Protein AF-A0A9Q0M7Y4-F1 (afdb_monomer)

Structure (mmCIF, N/CA/C/O backbone):
data_AF-A0A9Q0M7Y4-F1
#
_entry.id   AF-A0A9Q0M7Y4-F1
#
loop_
_atom_site.group_PDB
_atom_site.id
_atom_site.type_symbol
_atom_site.label_atom_id
_atom_site.label_alt_id
_atom_site.label_comp_id
_atom_site.label_asym_id
_atom_site.label_entity_id
_atom_site.label_seq_id
_atom_site.pdbx_PDB_ins_code
_atom_site.Cartn_x
_atom_site.Cartn_y
_atom_site.Cartn_z
_atom_site.occupancy
_atom_site.B_iso_or_equiv
_atom_site.auth_seq_id
_atom_site.auth_comp_id
_atom_site.auth_asym_id
_atom_site.auth_atom_id
_atom_site.pdbx_PDB_model_num
ATOM 1 N N . MET A 1 1 ? -18.224 12.510 1.577 1.00 49.06 1 MET A N 1
ATOM 2 C CA . MET A 1 1 ? -18.578 12.734 0.160 1.00 49.06 1 MET A CA 1
ATOM 3 C C . MET A 1 1 ? -17.494 12.054 -0.661 1.00 49.06 1 MET A C 1
ATOM 5 O O . MET A 1 1 ? -16.345 12.440 -0.522 1.00 49.06 1 MET A O 1
ATOM 9 N N . ILE A 1 2 ? -17.820 10.974 -1.370 1.00 53.84 2 ILE A N 1
ATOM 10 C CA . ILE A 1 2 ? -16.842 10.179 -2.135 1.00 53.84 2 ILE A CA 1
ATOM 11 C C . ILE A 1 2 ? -16.850 10.709 -3.582 1.00 53.84 2 ILE A C 1
ATOM 13 O O . ILE A 1 2 ? -17.948 10.990 -4.079 1.00 53.84 2 ILE A O 1
ATOM 17 N N . PRO A 1 3 ? -15.688 10.914 -4.234 1.00 64.50 3 PRO A N 1
ATOM 18 C CA . PRO A 1 3 ? -15.637 11.474 -5.583 1.00 64.50 3 PRO A CA 1
ATOM 19 C C . PRO A 1 3 ? -16.414 10.600 -6.577 1.00 64.50 3 PRO A C 1
ATOM 21 O O . PRO A 1 3 ? -16.294 9.380 -6.573 1.00 64.50 3 PRO A O 1
ATOM 24 N N . GLN A 1 4 ? -17.229 11.234 -7.425 1.00 71.25 4 GLN A N 1
ATOM 25 C CA . GLN A 1 4 ? -17.997 10.564 -8.489 1.00 71.25 4 GLN A CA 1
ATOM 26 C C . GLN A 1 4 ? -17.286 10.612 -9.847 1.00 71.25 4 GLN A C 1
ATOM 28 O O . GLN A 1 4 ? -17.669 9.914 -10.789 1.00 71.25 4 GLN A O 1
ATOM 33 N N . ALA A 1 5 ? -16.259 11.452 -9.960 1.00 74.12 5 ALA A N 1
ATOM 34 C CA . ALA A 1 5 ? -15.429 11.579 -11.139 1.00 74.12 5 ALA A CA 1
ATOM 35 C C . ALA A 1 5 ? -14.056 12.151 -10.771 1.00 74.12 5 ALA A C 1
ATOM 37 O O . ALA A 1 5 ? -13.923 12.847 -9.762 1.00 74.12 5 ALA A O 1
ATOM 38 N N . VAL A 1 6 ? -13.056 11.862 -11.599 1.00 76.25 6 VAL A N 1
ATOM 39 C CA . VAL A 1 6 ? -11.671 12.324 -11.441 1.00 76.25 6 VAL A CA 1
ATOM 40 C C . VAL A 1 6 ? -11.205 12.942 -12.750 1.00 76.25 6 VAL A C 1
ATOM 42 O O . VAL A 1 6 ? -11.579 12.490 -13.829 1.00 76.25 6 VAL A O 1
ATOM 45 N N . SER A 1 7 ? -10.381 13.980 -12.660 1.00 78.94 7 SER A N 1
ATOM 46 C CA . SER A 1 7 ? -9.699 14.566 -13.807 1.00 78.94 7 SER A CA 1
ATOM 47 C C . SER A 1 7 ? -8.245 14.826 -13.450 1.00 78.94 7 SER A C 1
ATOM 49 O O . SER A 1 7 ? -7.956 15.351 -12.378 1.00 78.94 7 SER A O 1
ATOM 51 N N . LEU A 1 8 ? -7.337 14.500 -14.367 1.00 72.25 8 LEU A N 1
ATOM 52 C CA . LEU A 1 8 ? -5.909 14.773 -14.220 1.00 72.25 8 LEU A CA 1
ATOM 53 C C . LEU A 1 8 ? -5.529 15.975 -15.078 1.00 72.25 8 LEU A C 1
ATOM 55 O O . LEU A 1 8 ? -5.800 15.996 -16.276 1.00 72.25 8 LEU A O 1
ATOM 59 N N . GLN A 1 9 ? -4.898 16.974 -14.477 1.00 74.50 9 GLN A N 1
ATOM 60 C CA . GLN A 1 9 ? -4.337 18.110 -15.198 1.00 74.50 9 GLN A CA 1
ATOM 61 C C . GLN A 1 9 ? -2.839 18.171 -14.934 1.00 74.50 9 GLN A C 1
ATOM 63 O O . GLN A 1 9 ? -2.393 17.943 -13.813 1.00 74.50 9 GLN A O 1
ATOM 68 N N . SER A 1 10 ? -2.069 18.479 -15.973 1.00 69.88 10 SER A N 1
ATOM 69 C CA . SER A 1 10 ? -0.628 18.682 -15.875 1.00 69.88 10 SER A CA 1
ATOM 70 C C . SER A 1 10 ? -0.299 20.079 -16.377 1.00 69.88 10 SER A C 1
ATOM 72 O O . SER A 1 10 ? -0.746 20.482 -17.451 1.00 69.88 10 SER A O 1
ATOM 74 N N . THR A 1 11 ? 0.443 20.827 -15.570 1.00 71.94 11 THR A N 1
ATOM 75 C CA . THR A 1 11 ? 0.931 22.169 -15.883 1.00 71.94 11 THR A CA 1
ATOM 76 C C . THR A 1 11 ? 2.205 22.428 -15.090 1.00 71.94 11 THR A C 1
ATOM 78 O O . THR A 1 11 ? 2.393 21.875 -14.007 1.00 71.94 11 THR A O 1
ATOM 81 N N . ASN A 1 12 ? 3.065 23.292 -15.624 1.00 72.81 12 ASN A N 1
ATOM 82 C CA . ASN A 1 12 ? 4.261 23.765 -14.928 1.00 72.81 12 ASN A CA 1
ATOM 83 C C . ASN A 1 12 ? 3.940 24.891 -13.925 1.00 72.81 12 ASN A C 1
ATOM 85 O O . ASN A 1 12 ? 4.775 25.224 -13.091 1.00 72.81 12 ASN A O 1
ATOM 89 N N . ASP A 1 13 ? 2.739 25.472 -14.008 1.00 77.81 13 ASP A N 1
ATOM 90 C CA . ASP A 1 13 ? 2.232 26.522 -13.122 1.00 77.81 13 ASP A CA 1
ATOM 91 C C . ASP A 1 13 ? 0.780 26.214 -12.739 1.00 77.81 13 ASP A C 1
ATOM 93 O O . ASP A 1 13 ? -0.105 26.172 -13.600 1.00 77.81 13 ASP A O 1
ATOM 97 N N . CYS A 1 14 ? 0.529 26.011 -11.443 1.00 79.38 14 CYS A N 1
ATOM 98 C CA . CYS A 1 14 ? -0.796 25.691 -10.912 1.00 79.38 14 CYS A CA 1
ATOM 99 C C . CYS A 1 14 ? -1.849 26.771 -11.211 1.00 79.38 14 CYS A C 1
ATOM 101 O O . CYS A 1 14 ? -3.032 26.449 -11.260 1.00 79.38 14 CYS A O 1
ATOM 103 N N . ASN A 1 15 ? -1.451 28.024 -11.462 1.00 83.44 15 ASN A N 1
ATOM 104 C CA . ASN A 1 15 ? -2.382 29.094 -11.847 1.00 83.44 15 ASN A CA 1
ATOM 105 C C . ASN A 1 15 ? -2.937 28.922 -13.270 1.00 83.44 15 ASN A C 1
ATOM 107 O O . ASN A 1 15 ? -3.911 29.572 -13.638 1.00 83.44 15 ASN A O 1
ATOM 111 N N . GLN A 1 16 ? -2.323 28.052 -14.074 1.00 81.38 16 GLN A N 1
ATOM 112 C CA . GLN A 1 16 ? -2.752 27.734 -15.437 1.00 81.38 16 GLN A CA 1
ATOM 113 C C . GLN A 1 16 ? -3.644 26.485 -15.495 1.00 81.38 16 GLN A C 1
ATOM 115 O O . GLN A 1 16 ? -4.022 26.047 -16.584 1.00 81.38 16 GLN A O 1
ATOM 120 N N . LEU A 1 17 ? -3.977 25.892 -14.340 1.00 81.38 17 LEU A N 1
ATOM 121 C CA . LEU A 1 17 ? -4.971 24.827 -14.270 1.00 81.38 17 LEU A CA 1
ATOM 122 C C . LEU A 1 17 ? -6.318 25.360 -14.765 1.00 81.38 17 LEU A C 1
ATOM 124 O O . LEU A 1 17 ? -6.781 26.420 -14.347 1.00 81.38 17 LEU A O 1
ATOM 128 N N . LYS A 1 18 ? -6.964 24.616 -15.662 1.00 79.25 18 LYS A N 1
ATOM 129 C CA . LYS A 1 18 ? -8.290 24.976 -16.162 1.00 79.25 18 LYS A CA 1
ATOM 130 C C . LYS A 1 18 ? -9.317 24.705 -15.070 1.00 79.25 18 LYS A C 1
ATOM 132 O O . LYS A 1 18 ? -9.366 23.594 -14.544 1.00 79.25 18 LYS A O 1
ATOM 137 N N . GLU A 1 19 ? -10.181 25.678 -14.787 1.00 78.75 19 GLU A N 1
ATOM 138 C CA . GLU A 1 19 ? -11.343 25.461 -13.910 1.00 78.75 19 GLU A CA 1
ATOM 139 C C . GLU A 1 19 ? -12.285 24.399 -14.494 1.00 78.75 19 GLU A C 1
ATOM 141 O O . GLU A 1 19 ? -12.750 23.510 -13.784 1.00 78.75 19 GLU A O 1
ATOM 146 N N . ASN A 1 20 ? -12.505 24.444 -15.812 1.00 80.75 20 ASN A N 1
ATOM 147 C CA . ASN A 1 20 ? -13.323 23.470 -16.525 1.00 80.75 20 ASN A CA 1
ATOM 148 C C . ASN A 1 20 ? -12.449 22.403 -17.187 1.00 80.75 20 ASN A C 1
ATOM 150 O O . ASN A 1 20 ? -11.810 22.632 -18.219 1.00 80.75 20 ASN A O 1
ATOM 154 N N . VAL A 1 21 ? -12.453 21.219 -16.583 1.00 80.50 21 VAL A N 1
ATOM 155 C CA . VAL A 1 21 ? -11.758 20.029 -17.074 1.00 80.50 21 VAL A CA 1
ATOM 156 C C . VAL A 1 21 ? -12.549 19.316 -18.166 1.00 80.50 21 VAL A C 1
ATOM 158 O O . VAL A 1 21 ? -13.753 19.108 -18.048 1.00 80.50 21 VAL A O 1
ATOM 161 N N . THR A 1 22 ? -11.863 18.900 -19.230 1.00 75.94 22 THR A N 1
ATOM 162 C CA . THR A 1 22 ? -12.477 18.185 -20.365 1.00 75.94 22 THR A CA 1
ATOM 163 C C . THR A 1 22 ? -12.273 16.672 -20.303 1.00 75.94 22 THR A C 1
ATOM 165 O O . THR A 1 22 ? -12.934 15.934 -21.024 1.00 75.94 22 THR A O 1
ATOM 168 N N . ASN A 1 23 ? -11.362 16.193 -19.457 1.00 72.88 23 ASN A N 1
ATOM 169 C CA . ASN A 1 23 ? -10.963 14.790 -19.333 1.00 72.88 23 ASN A CA 1
ATOM 170 C C . ASN A 1 23 ? -11.511 14.150 -18.051 1.00 72.88 23 ASN A C 1
ATOM 172 O O . ASN A 1 23 ? -10.785 13.523 -17.281 1.00 72.88 23 ASN A O 1
ATOM 176 N N . VAL A 1 24 ? -12.809 14.334 -17.820 1.00 79.81 24 VAL A N 1
ATOM 177 C CA . VAL A 1 24 ? -13.494 13.812 -16.639 1.00 79.81 24 VAL A CA 1
ATOM 178 C C . VAL A 1 24 ? -13.745 12.314 -16.808 1.00 79.81 24 VAL A C 1
ATOM 180 O O . VAL A 1 24 ? -14.561 11.893 -17.627 1.00 79.81 24 VAL A O 1
ATOM 183 N N . LEU A 1 25 ? -13.061 11.502 -16.006 1.00 71.38 25 LEU A N 1
ATOM 184 C CA . LEU A 1 25 ? -13.304 10.070 -15.884 1.00 71.38 25 LEU A CA 1
ATOM 185 C C . LEU A 1 25 ? -14.366 9.839 -14.814 1.00 71.38 25 LEU A C 1
ATOM 187 O O . LEU A 1 25 ? -14.150 10.119 -13.635 1.00 71.38 25 LEU A O 1
ATOM 191 N N . ARG A 1 26 ? -15.527 9.325 -15.225 1.00 71.62 26 ARG A N 1
ATOM 192 C CA . ARG A 1 26 ? -16.588 8.934 -14.294 1.00 71.62 26 ARG A CA 1
ATOM 193 C C . ARG A 1 26 ? -16.142 7.711 -13.498 1.00 71.62 26 ARG A C 1
ATOM 195 O O . ARG A 1 26 ? -15.728 6.714 -14.085 1.00 71.62 26 ARG A O 1
ATOM 202 N N . ILE A 1 27 ? -16.289 7.766 -12.179 1.00 66.56 27 ILE A N 1
ATOM 203 C CA . ILE A 1 27 ? -16.097 6.593 -11.328 1.00 66.56 27 ILE A CA 1
ATOM 204 C C . ILE A 1 27 ? -17.342 5.714 -11.490 1.00 66.56 27 ILE A C 1
ATOM 206 O O . ILE A 1 27 ? -18.452 6.106 -11.124 1.00 66.56 27 ILE A O 1
ATOM 210 N N . ILE A 1 28 ? -17.167 4.550 -12.120 1.00 64.88 28 ILE A N 1
ATOM 211 C CA . ILE A 1 28 ? -18.230 3.558 -12.308 1.00 64.88 28 ILE A CA 1
ATOM 212 C C . ILE A 1 28 ? -18.252 2.659 -11.075 1.00 64.88 28 ILE A C 1
ATOM 214 O O . ILE A 1 28 ? -17.244 2.054 -10.721 1.00 64.88 28 ILE A O 1
ATOM 218 N N . TYR A 1 2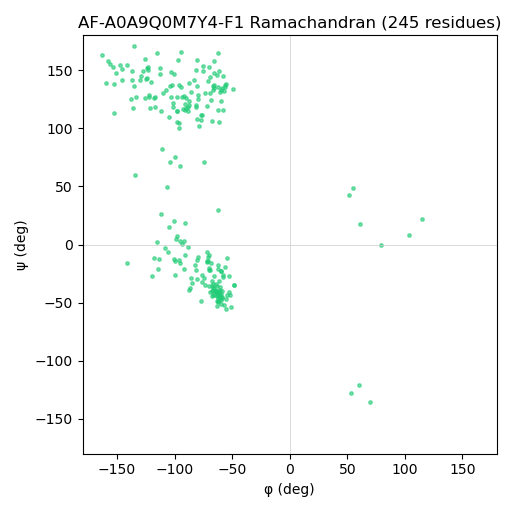9 ? -19.411 2.592 -10.426 1.00 63.59 29 TYR A N 1
ATOM 219 C CA . TYR A 1 29 ? -19.652 1.711 -9.294 1.00 63.59 29 TYR A CA 1
ATOM 220 C C . TYR A 1 29 ? -20.355 0.442 -9.766 1.00 63.59 29 TYR A C 1
ATOM 222 O O . TYR A 1 29 ? -21.510 0.494 -10.187 1.00 63.59 29 TYR A O 1
ATOM 230 N N . GLU A 1 30 ? -19.669 -0.690 -9.645 1.00 60.47 30 GLU A N 1
ATOM 231 C CA . GLU A 1 30 ? -20.299 -2.004 -9.686 1.00 60.47 30 GLU A CA 1
ATOM 232 C C . GLU A 1 30 ? -20.343 -2.552 -8.253 1.00 60.47 30 GLU A C 1
ATOM 234 O O . GLU A 1 30 ? -19.287 -2.839 -7.681 1.00 60.47 30 GLU A O 1
ATOM 239 N N . PRO A 1 31 ? -21.528 -2.652 -7.623 1.00 56.91 31 PRO A N 1
ATOM 240 C CA . PRO A 1 31 ? -21.642 -3.292 -6.321 1.00 56.91 31 PRO A CA 1
ATOM 241 C C . PRO A 1 31 ? -21.178 -4.744 -6.439 1.00 56.91 31 PRO A C 1
ATOM 243 O O . PRO A 1 31 ? -21.716 -5.507 -7.244 1.00 56.91 31 PRO A O 1
ATOM 246 N N . SER A 1 32 ? -20.192 -5.140 -5.633 1.00 55.81 32 SER A N 1
ATOM 247 C CA . SER A 1 32 ? -19.834 -6.549 -5.522 1.00 55.81 32 SER A CA 1
ATOM 248 C C . SER A 1 32 ? -21.020 -7.336 -4.963 1.00 55.81 32 SER A C 1
ATOM 250 O O . SER A 1 32 ? -21.689 -6.910 -4.017 1.00 55.81 32 SER A O 1
ATOM 252 N N . LEU A 1 33 ? -21.294 -8.496 -5.568 1.00 54.34 33 LEU A N 1
ATOM 253 C CA . LEU A 1 33 ? -22.222 -9.474 -5.006 1.00 54.34 33 LEU A CA 1
ATOM 254 C C . LEU A 1 33 ? -21.749 -9.828 -3.588 1.00 54.34 33 LEU A C 1
ATOM 256 O O . LEU A 1 33 ? -20.544 -10.008 -3.394 1.00 54.34 33 LEU A O 1
ATOM 260 N N . PRO A 1 34 ? -22.653 -9.938 -2.601 1.00 50.56 34 PRO A N 1
ATOM 261 C CA . PRO A 1 34 ? -22.267 -10.285 -1.244 1.00 50.56 34 PRO A CA 1
ATOM 262 C C . PRO A 1 34 ? -21.616 -11.670 -1.245 1.00 50.56 34 PRO A C 1
ATOM 264 O O . PRO A 1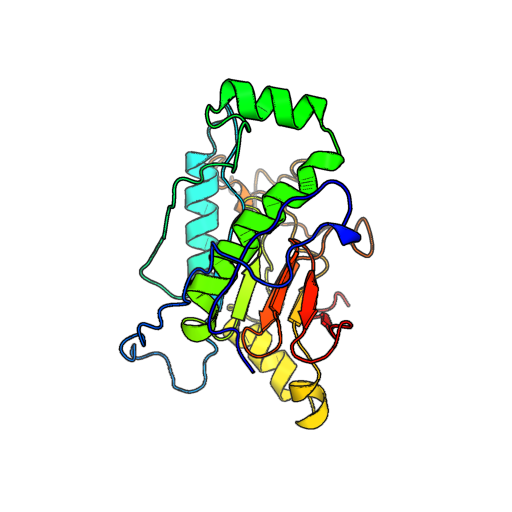 34 ? -22.276 -12.698 -1.386 1.00 50.56 34 PRO A O 1
ATOM 267 N N . THR A 1 35 ? -20.295 -11.703 -1.103 1.00 53.78 35 THR A N 1
ATOM 268 C CA . THR A 1 35 ? -19.575 -12.907 -0.697 1.00 53.78 35 THR A CA 1
ATOM 269 C C . THR A 1 35 ? -19.980 -13.245 0.736 1.00 53.78 35 THR A C 1
ATOM 271 O O . THR A 1 35 ? -20.207 -12.331 1.525 1.00 53.78 35 THR A O 1
ATOM 274 N N . ASN A 1 36 ? -20.013 -14.532 1.101 1.00 51.94 36 ASN A N 1
ATOM 275 C CA . ASN A 1 36 ? -20.253 -15.045 2.465 1.00 51.94 36 ASN A CA 1
ATOM 276 C C . ASN A 1 36 ? -19.175 -14.620 3.502 1.00 51.94 36 ASN A C 1
ATOM 278 O O . ASN A 1 36 ? -18.872 -15.369 4.429 1.00 51.94 36 ASN A O 1
ATOM 282 N N . LEU A 1 37 ? -18.543 -13.455 3.338 1.00 55.72 37 LEU A N 1
ATOM 283 C CA . LEU A 1 37 ? -17.750 -12.809 4.375 1.00 55.72 37 LEU A CA 1
ATOM 284 C C . LEU A 1 37 ? -18.701 -12.396 5.498 1.00 55.72 37 LEU A C 1
ATOM 286 O O . LEU A 1 37 ? -19.808 -11.913 5.247 1.00 55.72 37 LEU A O 1
ATOM 290 N N . SER A 1 38 ? -18.288 -12.627 6.745 1.00 55.34 38 SER A N 1
ATOM 291 C CA . SER A 1 38 ? -19.087 -12.193 7.885 1.00 55.34 38 SER A CA 1
ATOM 292 C C . SER A 1 38 ? -19.327 -10.685 7.766 1.00 55.34 38 SER A C 1
ATOM 294 O O . SER A 1 38 ? -18.405 -9.932 7.464 1.00 55.34 38 SER A O 1
ATOM 296 N N . ILE A 1 39 ? -20.562 -10.242 8.009 1.00 57.69 39 ILE A N 1
ATOM 297 C CA . ILE A 1 39 ? -21.014 -8.842 7.858 1.00 57.69 39 ILE A CA 1
ATOM 298 C C . ILE A 1 39 ? -20.144 -7.838 8.660 1.00 57.69 39 ILE A C 1
ATOM 300 O O . ILE A 1 39 ? -20.225 -6.634 8.440 1.00 57.69 39 ILE A O 1
ATOM 304 N N . ASN A 1 40 ? -19.279 -8.325 9.557 1.00 67.50 40 ASN A N 1
ATOM 305 C CA . ASN A 1 40 ? -18.451 -7.532 10.463 1.00 67.50 40 ASN A CA 1
ATOM 306 C C . ASN A 1 40 ? -16.947 -7.520 10.126 1.00 67.50 40 ASN A C 1
ATOM 308 O O . ASN A 1 40 ? -16.183 -6.868 10.842 1.00 67.50 40 ASN A O 1
ATOM 312 N N . GLU A 1 41 ? -16.485 -8.248 9.106 1.00 85.06 41 GLU A N 1
ATOM 313 C CA . GLU A 1 41 ? -15.068 -8.240 8.720 1.00 85.06 41 GLU A CA 1
ATOM 314 C C . GLU A 1 41 ? -14.784 -7.173 7.656 1.00 85.06 41 GLU A C 1
ATOM 316 O O . GLU A 1 41 ? -15.458 -7.153 6.625 1.00 85.06 41 GLU A O 1
ATOM 321 N N . PRO A 1 42 ? -13.788 -6.289 7.872 1.00 89.94 42 PRO A N 1
ATOM 322 C CA . PRO A 1 42 ? -13.460 -5.269 6.889 1.00 89.94 42 PRO A CA 1
ATOM 323 C C . PRO A 1 42 ? -12.909 -5.911 5.614 1.00 89.94 42 PRO A C 1
ATOM 325 O O . PRO A 1 42 ? -12.033 -6.781 5.661 1.00 89.94 42 PRO A O 1
ATOM 328 N N . ARG A 1 43 ? -13.393 -5.443 4.464 1.00 91.69 43 ARG A N 1
ATOM 329 C CA . ARG A 1 43 ? -12.876 -5.821 3.148 1.00 91.69 43 ARG A CA 1
ATOM 330 C C . ARG A 1 43 ? -11.607 -5.037 2.860 1.00 91.69 43 ARG A C 1
ATOM 332 O O . ARG A 1 43 ? -11.610 -3.804 2.922 1.00 91.69 43 ARG A O 1
ATOM 339 N N . ILE A 1 44 ? -10.527 -5.747 2.553 1.00 94.38 44 ILE A N 1
ATOM 340 C CA . ILE A 1 44 ? -9.199 -5.161 2.368 1.00 94.38 44 ILE A CA 1
ATOM 341 C C . ILE A 1 44 ? -8.714 -5.483 0.957 1.00 94.38 44 ILE A C 1
ATOM 343 O O . ILE A 1 44 ? -8.520 -6.650 0.614 1.00 94.38 44 ILE A O 1
ATOM 347 N N . GLY A 1 45 ? -8.508 -4.440 0.158 1.00 94.31 45 GLY A N 1
ATOM 348 C CA . GLY A 1 45 ? -7.803 -4.514 -1.118 1.00 94.31 45 GLY A CA 1
ATOM 349 C C . GLY A 1 45 ? -6.342 -4.111 -0.956 1.00 94.31 45 GLY A C 1
ATOM 350 O O . GLY A 1 45 ? -5.994 -3.401 -0.011 1.00 94.31 45 GLY A O 1
ATOM 351 N N . VAL A 1 46 ? -5.490 -4.535 -1.887 1.00 94.38 46 VAL A N 1
ATOM 352 C CA . VAL A 1 46 ? -4.081 -4.128 -1.940 1.00 94.38 46 VAL A CA 1
ATOM 353 C C . VAL A 1 46 ? -3.801 -3.487 -3.291 1.00 94.38 46 VAL A C 1
ATOM 355 O O . VAL A 1 46 ? -4.095 -4.078 -4.328 1.00 94.38 46 VAL A O 1
ATOM 358 N N . CYS A 1 47 ? -3.248 -2.280 -3.264 1.00 92.88 47 CYS A N 1
ATOM 359 C CA . CYS A 1 47 ? -2.689 -1.604 -4.424 1.00 92.88 47 CYS A CA 1
ATOM 360 C C . CYS A 1 47 ? -1.164 -1.716 -4.372 1.00 92.88 47 CYS A C 1
ATOM 362 O O . CYS A 1 47 ? -0.560 -1.537 -3.314 1.00 92.88 47 CYS A O 1
ATOM 364 N N . VAL A 1 48 ? -0.565 -1.992 -5.526 1.00 89.69 48 VAL A N 1
ATOM 365 C CA . VAL A 1 48 ? 0.885 -2.098 -5.718 1.00 89.69 48 VAL A CA 1
ATOM 366 C C . VAL A 1 48 ? 1.267 -1.120 -6.815 1.00 89.69 48 VAL A C 1
ATOM 368 O O . VAL A 1 48 ? 0.499 -0.929 -7.763 1.00 89.69 48 VAL A O 1
ATOM 371 N N . GLN A 1 49 ? 2.431 -0.496 -6.682 1.00 84.56 49 GLN A N 1
ATOM 372 C CA . GLN A 1 49 ? 3.017 0.305 -7.753 1.00 84.56 49 GLN A CA 1
ATOM 373 C C . GLN A 1 49 ? 3.327 -0.562 -8.986 1.00 84.56 49 GLN A C 1
ATOM 375 O O . GLN A 1 49 ? 3.344 -1.797 -8.919 1.00 84.56 49 GLN A O 1
ATOM 380 N N . ALA A 1 50 ? 3.566 0.066 -10.138 1.00 78.38 50 ALA A N 1
ATOM 381 C CA . ALA A 1 50 ? 3.917 -0.667 -11.345 1.00 78.38 50 ALA A CA 1
ATOM 382 C C . ALA A 1 50 ? 5.167 -1.538 -11.136 1.00 78.38 50 ALA A C 1
ATOM 384 O O . ALA A 1 50 ? 6.204 -1.084 -10.653 1.00 78.38 50 ALA A O 1
ATOM 385 N N . LEU A 1 51 ? 5.075 -2.800 -11.566 1.00 77.88 51 LEU A N 1
ATOM 386 C CA . LEU A 1 51 ? 6.136 -3.802 -11.441 1.00 77.88 51 LEU A CA 1
ATOM 387 C C . LEU A 1 51 ? 7.265 -3.549 -12.454 1.00 77.88 51 LEU A C 1
ATOM 389 O O . LEU A 1 51 ? 7.425 -4.280 -13.431 1.00 77.88 51 LEU A O 1
ATOM 393 N N . ARG A 1 52 ? 8.046 -2.490 -12.243 1.00 78.38 52 ARG A N 1
ATOM 394 C CA . ARG A 1 52 ? 9.108 -2.051 -13.158 1.00 78.38 52 ARG A CA 1
ATOM 395 C C . ARG A 1 52 ? 10.478 -2.522 -12.665 1.00 78.38 52 ARG A C 1
ATOM 397 O O . ARG A 1 52 ? 11.276 -1.740 -12.166 1.00 78.38 52 ARG A O 1
ATOM 404 N N . PHE A 1 53 ? 10.759 -3.815 -12.834 1.00 76.50 53 PHE A N 1
ATOM 405 C CA . PHE A 1 53 ? 12.008 -4.453 -12.373 1.00 76.50 53 PHE A CA 1
ATOM 406 C C . PHE A 1 53 ? 13.085 -4.600 -13.463 1.00 76.50 53 PHE A C 1
ATOM 408 O O . PHE A 1 53 ? 14.127 -5.218 -13.246 1.00 76.50 53 PHE A O 1
ATOM 415 N N . GLY A 1 54 ? 12.867 -4.023 -14.649 1.00 75.75 54 GLY A N 1
ATOM 416 C CA . GLY A 1 54 ? 13.809 -4.111 -15.766 1.00 75.75 54 GLY A CA 1
ATOM 417 C C . GLY A 1 54 ? 14.048 -5.563 -16.187 1.00 75.75 54 GLY A C 1
ATOM 418 O O . GLY A 1 54 ? 13.114 -6.260 -16.565 1.00 75.75 54 GLY A O 1
ATOM 419 N N . THR A 1 55 ? 15.301 -6.023 -16.126 1.00 77.50 55 THR A N 1
ATOM 420 C CA . THR A 1 55 ? 15.683 -7.413 -16.445 1.00 77.50 55 THR A CA 1
ATOM 421 C C . THR A 1 55 ? 15.696 -8.338 -15.227 1.00 77.50 55 THR A C 1
ATOM 423 O O . THR A 1 55 ? 16.125 -9.485 -15.340 1.00 77.50 55 THR A O 1
ATOM 426 N N . TYR A 1 56 ? 15.308 -7.845 -14.050 1.00 82.19 56 TYR A N 1
ATOM 427 C CA . TYR A 1 56 ? 15.310 -8.630 -12.825 1.00 82.19 56 TYR A CA 1
ATOM 428 C C . TYR A 1 56 ? 14.051 -9.501 -12.741 1.00 82.19 56 TYR A C 1
ATOM 430 O O . TYR A 1 56 ? 12.930 -8.992 -12.737 1.00 82.19 56 TYR A O 1
ATOM 438 N N . ASP A 1 57 ? 14.235 -10.822 -12.673 1.00 85.81 57 ASP A N 1
ATOM 439 C CA . ASP A 1 57 ? 13.128 -11.766 -12.529 1.00 85.81 57 ASP A CA 1
ATOM 440 C C . ASP A 1 57 ? 12.616 -11.785 -11.082 1.00 85.81 57 ASP A C 1
ATOM 442 O O . ASP A 1 57 ? 13.254 -12.320 -10.172 1.00 85.81 57 ASP A O 1
ATOM 446 N N . VAL A 1 58 ? 11.434 -11.201 -10.884 1.00 88.12 58 VAL A N 1
ATOM 447 C CA . VAL A 1 58 ? 10.725 -11.176 -9.600 1.00 88.12 58 VAL A CA 1
ATOM 448 C C . VAL A 1 58 ? 9.640 -12.241 -9.493 1.00 88.12 58 VAL A C 1
ATOM 450 O O . VAL A 1 58 ? 8.926 -12.253 -8.498 1.00 88.12 58 VAL A O 1
ATOM 453 N N . SER A 1 59 ? 9.486 -13.139 -10.470 1.00 89.38 59 SER A N 1
ATOM 454 C CA . SER A 1 59 ? 8.313 -14.023 -10.577 1.00 89.38 59 SER A CA 1
ATOM 455 C C . SER A 1 59 ? 8.078 -14.846 -9.311 1.00 89.38 59 SER A C 1
ATOM 457 O O . SER A 1 59 ? 6.971 -14.889 -8.782 1.00 89.38 59 SER A O 1
ATOM 459 N N . VAL A 1 60 ? 9.138 -15.453 -8.776 1.00 89.00 60 VAL A N 1
ATOM 460 C CA . VAL A 1 60 ? 9.069 -16.270 -7.557 1.00 89.00 60 VAL A CA 1
ATOM 461 C C . VAL A 1 60 ? 8.746 -15.414 -6.327 1.00 89.00 60 VAL A C 1
ATOM 463 O O . VAL A 1 60 ? 7.864 -15.775 -5.548 1.00 89.00 60 VAL A O 1
ATOM 466 N N . ARG A 1 61 ? 9.405 -14.253 -6.188 1.00 88.19 61 ARG A N 1
ATOM 467 C CA . ARG A 1 61 ? 9.153 -13.303 -5.089 1.00 88.19 61 ARG A CA 1
ATOM 468 C C . ARG A 1 61 ? 7.717 -12.779 -5.130 1.00 88.19 61 ARG A C 1
ATOM 470 O O . ARG A 1 61 ? 7.067 -12.675 -4.098 1.00 88.19 61 ARG A O 1
ATOM 477 N N . LEU A 1 62 ? 7.209 -12.498 -6.328 1.00 89.81 62 LEU A N 1
ATOM 478 C CA . LEU A 1 62 ? 5.850 -12.027 -6.556 1.00 89.81 62 LEU A CA 1
ATOM 479 C C . LEU A 1 62 ? 4.821 -13.090 -6.160 1.00 89.81 62 LEU A C 1
ATOM 481 O O . LEU A 1 62 ? 3.844 -12.756 -5.500 1.00 89.81 62 LEU A O 1
ATOM 485 N N . ILE A 1 63 ? 5.039 -14.359 -6.522 1.00 91.38 63 ILE A N 1
ATOM 486 C CA . ILE A 1 63 ? 4.148 -15.461 -6.125 1.00 91.38 63 ILE A CA 1
ATOM 487 C C . ILE A 1 63 ? 4.108 -15.595 -4.601 1.00 91.38 63 ILE A C 1
ATOM 489 O O . ILE A 1 63 ? 3.025 -15.672 -4.025 1.00 91.38 63 ILE A O 1
ATOM 493 N N . GLU A 1 64 ? 5.268 -15.590 -3.943 1.00 91.12 64 GLU A N 1
ATOM 494 C CA . GLU A 1 64 ? 5.334 -15.657 -2.482 1.00 91.12 64 GLU A CA 1
ATOM 495 C C . GLU A 1 64 ? 4.607 -14.471 -1.833 1.00 91.12 64 GLU A C 1
ATOM 497 O O . GLU A 1 64 ? 3.770 -14.667 -0.952 1.00 91.12 64 GLU A O 1
ATOM 502 N N . TRP A 1 65 ? 4.866 -13.250 -2.307 1.00 90.69 65 TRP A N 1
ATOM 503 C CA . TRP A 1 65 ? 4.208 -12.044 -1.812 1.00 90.69 65 TRP A CA 1
ATOM 504 C C . TRP A 1 65 ? 2.685 -12.104 -2.007 1.00 90.69 65 TRP A C 1
ATOM 506 O O . TRP A 1 65 ? 1.941 -11.831 -1.066 1.00 90.69 65 TRP A O 1
ATOM 516 N N . LEU A 1 66 ? 2.198 -12.541 -3.174 1.00 91.88 66 LEU A N 1
ATOM 517 C CA . LEU A 1 66 ? 0.765 -12.709 -3.445 1.00 91.88 66 LEU A CA 1
ATOM 518 C C . LEU A 1 66 ? 0.108 -13.713 -2.487 1.00 91.88 66 LEU A C 1
ATOM 520 O O . LEU A 1 66 ? -0.985 -13.456 -1.973 1.00 91.88 66 LEU A O 1
ATOM 524 N N . GLU A 1 67 ? 0.769 -14.839 -2.207 1.00 91.69 67 GLU A N 1
ATOM 525 C CA . GLU A 1 67 ? 0.272 -15.815 -1.234 1.00 91.69 67 GLU A CA 1
ATOM 526 C C . GLU A 1 67 ? 0.279 -15.246 0.191 1.00 91.69 67 GLU A C 1
ATOM 528 O O . GLU A 1 67 ? -0.679 -15.453 0.939 1.00 91.69 67 GLU A O 1
ATOM 533 N N . MET A 1 68 ? 1.284 -14.451 0.565 1.00 91.00 68 MET A N 1
ATOM 534 C CA . MET A 1 68 ? 1.296 -13.758 1.856 1.00 91.00 68 MET A CA 1
ATOM 535 C C . MET A 1 68 ? 0.148 -12.757 1.986 1.00 91.00 68 MET A C 1
ATOM 537 O O . MET A 1 68 ? -0.578 -12.796 2.980 1.00 91.00 68 MET A O 1
ATOM 541 N N . VAL A 1 69 ? -0.065 -11.905 0.981 1.00 92.69 69 VAL A N 1
ATOM 542 C CA . VAL A 1 69 ? -1.192 -10.957 0.927 1.00 92.69 69 VAL A CA 1
ATOM 543 C C . VAL A 1 69 ? -2.525 -11.691 1.104 1.00 92.69 69 VAL A C 1
ATOM 545 O O . VAL A 1 69 ? -3.390 -11.271 1.879 1.00 92.69 69 VAL A O 1
ATOM 548 N N . ARG A 1 70 ? -2.676 -12.836 0.433 1.00 91.38 70 ARG A N 1
ATOM 549 C CA . ARG A 1 70 ? -3.866 -13.687 0.522 1.00 91.38 70 ARG A CA 1
ATOM 550 C C . ARG A 1 70 ? -4.048 -14.317 1.904 1.00 91.38 70 ARG A C 1
ATOM 552 O O . ARG A 1 70 ? -5.176 -14.366 2.396 1.00 91.38 70 ARG A O 1
ATOM 559 N N . ILE A 1 71 ? -2.980 -14.828 2.518 1.00 92.19 71 ILE A N 1
ATOM 560 C CA . ILE A 1 71 ? -3.014 -15.458 3.849 1.00 92.19 71 ILE A CA 1
ATOM 561 C C . ILE A 1 71 ? -3.330 -14.422 4.931 1.00 92.19 71 ILE A C 1
ATOM 563 O O . ILE A 1 71 ? -4.119 -14.702 5.833 1.00 92.19 71 ILE A O 1
ATOM 567 N N . LEU A 1 72 ? -2.760 -13.222 4.819 1.00 92.62 72 LEU A N 1
ATOM 568 C CA . LEU A 1 72 ? -2.963 -12.129 5.770 1.00 92.62 72 LEU A CA 1
ATOM 569 C C . LEU A 1 72 ? -4.355 -11.499 5.674 1.00 92.62 72 LEU A C 1
ATOM 571 O O . LEU A 1 72 ? -4.773 -10.821 6.610 1.00 92.62 72 LEU A O 1
ATOM 575 N N . GLY A 1 73 ? -5.095 -11.763 4.597 1.00 91.12 73 GLY A N 1
ATOM 576 C CA . GLY A 1 73 ? -6.518 -11.456 4.516 1.00 91.12 73 GLY A CA 1
ATOM 577 C C . GLY A 1 73 ? -6.899 -10.407 3.481 1.00 91.12 73 GLY A C 1
ATOM 578 O O . GLY A 1 73 ? -7.973 -9.829 3.599 1.00 91.12 73 GLY A O 1
ATOM 579 N N . ALA A 1 74 ? -6.100 -10.152 2.445 1.00 91.81 74 ALA A N 1
ATOM 580 C CA . ALA A 1 74 ? -6.663 -9.468 1.281 1.00 91.81 74 ALA A CA 1
ATOM 581 C C . ALA A 1 74 ? -7.850 -10.256 0.704 1.00 91.81 74 ALA A C 1
ATOM 583 O O . ALA A 1 74 ? -7.870 -11.495 0.722 1.00 91.81 74 ALA A O 1
ATOM 584 N N . GLU A 1 75 ? -8.849 -9.537 0.196 1.00 83.50 75 GLU A N 1
ATOM 585 C CA . GLU A 1 75 ? -10.034 -10.154 -0.390 1.00 83.50 75 GLU A CA 1
ATOM 586 C C . GLU A 1 75 ? -9.651 -11.062 -1.571 1.00 83.50 75 GLU A C 1
ATOM 588 O O . GLU A 1 75 ? -8.840 -10.719 -2.432 1.00 83.50 75 GLU A O 1
ATOM 593 N N . ARG A 1 76 ? -10.215 -12.273 -1.586 1.00 69.06 76 ARG A N 1
ATOM 594 C CA . ARG A 1 76 ? -9.829 -13.328 -2.528 1.00 69.06 76 ARG A CA 1
ATOM 595 C C . ARG A 1 76 ? -10.502 -13.134 -3.888 1.00 69.06 76 ARG A C 1
ATOM 597 O O . ARG A 1 76 ? -11.652 -12.723 -3.964 1.00 69.06 76 ARG A O 1
ATOM 604 N N . GLY A 1 77 ? -9.829 -13.588 -4.947 1.00 64.25 77 GLY A N 1
ATOM 605 C CA . GLY A 1 77 ? -10.480 -13.912 -6.222 1.00 64.25 77 GLY A CA 1
ATOM 606 C C . GLY A 1 77 ? -10.310 -12.903 -7.356 1.00 64.25 77 GLY A C 1
ATOM 607 O O . GLY A 1 77 ? -10.943 -13.083 -8.392 1.00 64.25 77 GLY A O 1
ATOM 608 N N . PHE A 1 78 ? -9.465 -11.877 -7.214 1.00 68.62 78 PHE A N 1
ATOM 609 C CA . PHE A 1 78 ? -9.184 -10.966 -8.325 1.00 68.62 78 PHE A CA 1
ATOM 610 C C . PHE A 1 78 ? -7.791 -10.335 -8.217 1.00 68.62 78 PHE A C 1
ATOM 612 O O . PHE A 1 78 ? -7.545 -9.535 -7.320 1.00 68.62 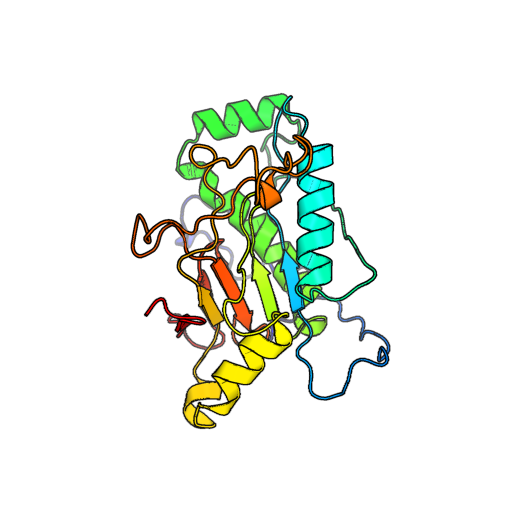78 PHE A O 1
ATOM 619 N N . ILE A 1 79 ? -6.895 -10.685 -9.143 1.00 83.69 79 ILE A N 1
ATOM 620 C CA . ILE A 1 79 ? -5.700 -9.889 -9.446 1.00 83.69 79 ILE A CA 1
ATOM 621 C C . ILE A 1 79 ? -6.063 -9.057 -10.673 1.00 83.69 79 ILE A C 1
ATOM 623 O O . ILE A 1 79 ? -6.325 -9.623 -11.734 1.00 83.69 79 ILE A O 1
ATOM 627 N N . ASP A 1 80 ? -6.114 -7.734 -10.518 1.00 83.81 80 ASP A N 1
ATOM 628 C CA . ASP A 1 80 ? -6.303 -6.817 -11.643 1.00 83.81 80 ASP A CA 1
ATOM 629 C C . ASP A 1 80 ? -4.943 -6.299 -12.101 1.00 83.81 80 ASP A C 1
ATOM 631 O O . ASP A 1 80 ? -4.336 -5.462 -11.433 1.00 83.81 80 ASP A O 1
ATOM 635 N N . TRP A 1 81 ? -4.452 -6.809 -13.226 1.00 83.94 81 TRP A N 1
ATOM 636 C CA . TRP A 1 81 ? -3.260 -6.265 -13.861 1.00 83.94 81 TRP A CA 1
ATOM 637 C C . TRP A 1 81 ? -3.670 -5.321 -14.985 1.00 83.94 81 TRP A C 1
ATOM 639 O O . TRP A 1 81 ? -4.434 -5.689 -15.883 1.00 83.94 81 TRP A O 1
ATOM 649 N N . ARG A 1 82 ? -3.142 -4.096 -14.945 1.00 80.50 82 ARG A N 1
ATOM 650 C CA . ARG A 1 82 ? -3.446 -3.058 -15.926 1.00 80.50 82 ARG A CA 1
ATOM 651 C C . ARG A 1 82 ? -2.160 -2.523 -16.541 1.00 80.50 82 ARG A C 1
ATOM 653 O O . ARG A 1 82 ? -1.293 -2.066 -15.797 1.00 80.50 82 ARG A O 1
ATOM 660 N N . PRO A 1 83 ? -2.039 -2.518 -17.878 1.00 79.44 83 PRO A N 1
ATOM 661 C CA . PRO A 1 83 ? -0.997 -1.738 -18.516 1.00 79.44 83 PRO A CA 1
ATOM 662 C C . PRO A 1 83 ? -1.294 -0.253 -18.285 1.00 79.44 83 PRO A C 1
ATOM 664 O O . PRO A 1 83 ? -2.427 0.194 -18.483 1.00 79.44 83 PRO A O 1
ATOM 667 N N . ILE A 1 84 ? -0.283 0.510 -17.876 1.00 73.69 84 ILE A N 1
ATOM 668 C CA . ILE A 1 84 ? -0.378 1.964 -17.767 1.00 73.69 84 ILE A CA 1
ATOM 669 C C . ILE A 1 84 ? 0.353 2.619 -18.933 1.00 73.69 84 ILE A C 1
ATOM 671 O O . ILE A 1 84 ? 1.467 2.229 -19.278 1.00 73.69 84 ILE A O 1
ATOM 675 N N . SER A 1 85 ? -0.276 3.638 -19.516 1.00 75.44 85 SER A N 1
ATOM 676 C CA . SER A 1 85 ? 0.390 4.573 -20.413 1.00 75.44 85 SER A CA 1
ATOM 677 C C . SER A 1 85 ? 0.511 5.939 -19.750 1.00 75.44 85 SER A C 1
ATOM 679 O O . SER A 1 85 ? -0.481 6.494 -19.273 1.00 75.44 85 SER A O 1
ATOM 681 N N . LEU A 1 86 ? 1.706 6.504 -19.763 1.00 75.50 86 LEU A N 1
ATOM 682 C CA . LEU A 1 86 ? 1.986 7.857 -19.326 1.00 75.50 86 LEU A CA 1
ATOM 683 C C . LEU A 1 86 ? 1.387 8.896 -20.281 1.00 75.50 86 LEU A C 1
ATOM 685 O O . LEU A 1 86 ? 1.386 8.682 -21.500 1.00 75.50 86 LEU A O 1
ATOM 689 N N . PRO A 1 87 ? 0.905 10.034 -19.754 1.00 73.25 87 PRO A N 1
ATOM 690 C CA . PRO A 1 87 ? 0.241 11.053 -20.553 1.00 73.25 87 PRO A CA 1
ATOM 691 C C . PRO A 1 87 ? 1.212 11.885 -21.407 1.00 73.25 87 PRO A C 1
ATOM 693 O O . PRO A 1 87 ? 2.365 12.124 -21.045 1.00 73.25 87 PRO A O 1
ATOM 696 N N . GLY A 1 88 ? 0.701 12.427 -22.515 1.00 75.81 88 GLY A N 1
ATOM 697 C CA . GLY A 1 88 ? 1.429 13.372 -23.367 1.00 75.81 88 GLY A CA 1
ATOM 698 C C . GLY A 1 88 ? 2.591 12.727 -24.125 1.00 75.81 88 GLY A C 1
ATOM 699 O O . GLY A 1 88 ? 2.446 11.647 -24.687 1.00 75.81 88 GLY A O 1
ATOM 700 N N . ASN A 1 89 ? 3.743 13.402 -24.143 1.00 75.19 89 ASN A N 1
ATOM 701 C CA . ASN A 1 89 ? 4.946 12.958 -24.865 1.00 75.19 89 ASN A CA 1
ATOM 702 C C . ASN A 1 89 ? 5.884 12.099 -23.995 1.00 75.19 89 ASN A C 1
ATOM 704 O O . ASN A 1 89 ? 7.075 11.995 -24.284 1.00 75.19 89 ASN A O 1
ATOM 708 N N . GLN A 1 90 ? 5.375 11.542 -22.896 1.00 81.81 90 GLN A N 1
ATOM 709 C CA . GLN A 1 90 ? 6.158 10.723 -21.973 1.00 81.81 90 GLN A CA 1
ATOM 710 C C . GLN A 1 90 ? 6.423 9.325 -22.565 1.00 81.81 90 GLN A C 1
ATOM 712 O O . GLN A 1 90 ? 5.606 8.813 -23.340 1.00 81.81 90 GLN A O 1
ATOM 717 N N . PRO A 1 91 ? 7.562 8.693 -22.231 1.00 83.06 91 PRO A N 1
ATOM 718 C CA . PRO A 1 91 ? 7.953 7.424 -22.831 1.00 83.06 91 PRO A CA 1
ATOM 719 C C . PRO A 1 91 ? 7.087 6.264 -22.328 1.00 83.06 91 PRO A C 1
ATOM 721 O O . PRO A 1 91 ? 7.101 5.919 -21.152 1.00 83.06 91 PRO A O 1
ATOM 724 N N . ASN A 1 92 ? 6.390 5.609 -23.256 1.00 81.31 92 ASN A N 1
ATOM 725 C CA . ASN A 1 92 ? 5.573 4.413 -23.010 1.00 81.31 92 ASN A CA 1
ATOM 726 C C . ASN A 1 92 ? 6.277 3.105 -23.415 1.00 81.31 92 ASN A C 1
ATO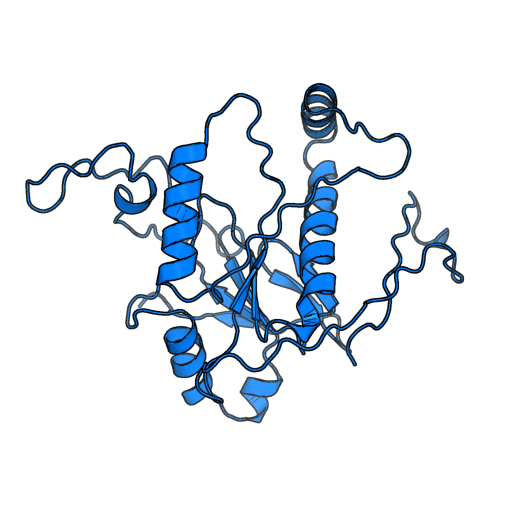M 728 O O . ASN A 1 92 ? 5.635 2.089 -23.661 1.00 81.31 92 ASN A O 1
ATOM 732 N N . VAL A 1 93 ? 7.605 3.152 -23.529 1.00 84.00 93 VAL A N 1
ATOM 733 C CA . VAL A 1 93 ? 8.469 2.008 -23.837 1.00 84.00 93 VAL A CA 1
ATOM 734 C C . VAL A 1 93 ? 9.388 1.796 -22.642 1.00 84.00 93 VAL A C 1
ATOM 736 O O . VAL A 1 93 ? 10.070 2.740 -22.245 1.00 84.00 93 VAL A O 1
ATOM 739 N N . ASP A 1 94 ? 9.439 0.579 -22.099 1.00 76.69 94 ASP A N 1
ATOM 740 C CA . ASP A 1 94 ? 10.133 0.268 -20.837 1.00 76.69 94 ASP A CA 1
ATOM 741 C C . ASP A 1 94 ? 11.587 0.761 -20.790 1.00 76.69 94 ASP A C 1
ATOM 743 O O . ASP A 1 94 ? 12.022 1.354 -19.802 1.00 76.69 94 ASP A O 1
ATOM 747 N N . SER A 1 95 ? 12.344 0.572 -21.875 1.00 76.44 95 SER A N 1
ATOM 748 C CA . SER A 1 95 ? 13.746 1.002 -21.953 1.00 76.44 95 SER A CA 1
ATOM 749 C C . SER A 1 95 ? 13.909 2.524 -21.880 1.00 76.44 95 SER A C 1
ATOM 751 O O . SER A 1 95 ? 14.814 3.011 -21.203 1.00 76.44 95 SER A O 1
ATOM 753 N N . LEU A 1 96 ? 13.022 3.280 -22.530 1.00 83.19 96 LEU A N 1
ATOM 754 C CA . LEU A 1 96 ? 13.019 4.745 -22.481 1.00 83.19 96 LEU A CA 1
ATOM 755 C C . LEU A 1 96 ? 12.461 5.265 -21.161 1.00 83.19 96 LEU A C 1
ATOM 757 O O . LEU A 1 96 ? 12.905 6.302 -20.683 1.00 83.19 96 LEU A O 1
ATOM 761 N N . TYR A 1 97 ? 11.518 4.542 -20.563 1.00 80.88 97 TYR A N 1
ATOM 762 C CA . TYR A 1 97 ? 10.967 4.888 -19.266 1.00 80.88 97 TYR A CA 1
ATOM 763 C C . TYR A 1 97 ? 12.028 4.866 -18.172 1.00 80.88 97 TYR A C 1
ATOM 765 O O . TYR A 1 97 ? 12.147 5.834 -17.431 1.00 80.88 97 TYR A O 1
ATOM 773 N N . ASN A 1 98 ? 12.829 3.799 -18.101 1.00 80.62 98 ASN A N 1
ATOM 774 C CA . ASN A 1 98 ? 13.888 3.683 -17.097 1.00 80.62 98 ASN A CA 1
ATOM 775 C C . ASN A 1 98 ? 14.961 4.765 -17.273 1.00 80.62 98 ASN A C 1
ATOM 777 O O . ASN A 1 98 ? 15.413 5.346 -16.288 1.00 80.62 98 ASN A O 1
ATOM 781 N N . LEU A 1 99 ? 15.335 5.073 -18.521 1.00 83.62 99 LEU A N 1
ATOM 782 C CA . LEU A 1 99 ? 16.255 6.171 -18.819 1.00 83.62 99 LEU A CA 1
ATOM 783 C C . LEU A 1 99 ? 15.672 7.520 -18.377 1.00 83.62 99 LEU A C 1
ATOM 785 O O . LEU A 1 99 ? 16.344 8.302 -17.715 1.00 83.62 99 LEU A O 1
ATOM 789 N N . TRP A 1 100 ? 14.406 7.771 -18.697 1.00 84.75 100 TRP A N 1
ATOM 790 C CA . TRP A 1 100 ? 13.718 9.006 -18.340 1.00 84.75 100 TRP A CA 1
ATOM 791 C C . TRP A 1 100 ? 13.520 9.162 -16.827 1.00 84.75 100 TRP A C 1
ATOM 793 O O . TRP A 1 100 ? 13.728 10.247 -16.287 1.00 84.75 100 TRP A O 1
ATOM 803 N N . ALA A 1 101 ? 13.188 8.076 -16.125 1.00 82.69 101 ALA A N 1
ATOM 804 C CA . ALA A 1 101 ? 13.125 8.034 -14.667 1.00 82.69 101 ALA A CA 1
ATOM 805 C C . ALA A 1 101 ? 14.480 8.395 -14.045 1.00 82.69 101 ALA A C 1
ATOM 807 O O . ALA A 1 101 ? 14.551 9.231 -13.143 1.00 82.69 101 ALA A O 1
ATOM 808 N N . PHE A 1 102 ? 15.560 7.817 -14.579 1.00 82.94 102 PHE A N 1
ATOM 809 C CA . PHE A 1 102 ? 16.924 8.115 -14.155 1.00 82.94 102 PHE A CA 1
ATOM 810 C C . PHE A 1 102 ? 17.293 9.589 -14.382 1.00 82.94 102 PHE A C 1
ATOM 812 O O . PHE A 1 102 ? 17.852 10.221 -13.488 1.00 82.94 102 PHE A O 1
ATOM 819 N N . GLU A 1 103 ? 16.944 10.164 -15.537 1.00 86.56 103 GLU A N 1
ATOM 820 C CA . GLU A 1 103 ? 17.200 11.578 -15.847 1.00 86.56 103 GLU A CA 1
ATOM 821 C C . GLU A 1 103 ? 16.415 12.548 -14.951 1.00 86.56 103 GLU A C 1
ATOM 823 O O . GLU A 1 103 ? 16.927 13.604 -14.572 1.00 86.56 103 GLU A O 1
ATOM 828 N N . LEU A 1 104 ? 15.170 12.210 -14.607 1.00 84.19 104 LEU A N 1
ATOM 829 C CA . LEU A 1 104 ? 14.324 13.040 -13.748 1.00 84.19 104 LEU A CA 1
ATOM 830 C C . LEU A 1 104 ? 14.700 12.957 -12.264 1.00 84.19 104 LEU A C 1
ATOM 832 O O . LEU A 1 104 ? 14.431 13.908 -11.518 1.00 84.19 104 LEU A O 1
ATOM 836 N N . GLY A 1 105 ? 15.296 11.843 -11.831 1.00 83.31 105 GLY A N 1
ATOM 837 C CA . GLY A 1 105 ? 15.636 11.595 -10.433 1.00 83.31 105 GLY A CA 1
ATOM 838 C C . GLY A 1 105 ? 14.416 11.768 -9.525 1.00 83.31 105 GLY A C 1
ATOM 839 O O . GLY A 1 105 ? 13.341 11.244 -9.795 1.00 83.31 105 GLY A O 1
ATOM 840 N N . GLU A 1 106 ? 14.537 12.572 -8.468 1.00 76.19 106 GLU A N 1
ATOM 841 C CA . GLU A 1 106 ? 13.441 12.793 -7.511 1.00 76.19 106 GLU A CA 1
ATOM 842 C C . GLU A 1 106 ? 12.183 13.443 -8.118 1.00 76.19 106 GLU A C 1
ATOM 844 O O . GLU A 1 106 ? 11.096 13.364 -7.548 1.00 76.19 106 GLU A O 1
ATOM 849 N N . LYS A 1 107 ? 12.275 14.066 -9.297 1.00 79.56 107 LYS A N 1
ATOM 850 C CA . LYS A 1 107 ? 11.094 14.642 -9.964 1.00 79.56 107 LYS A CA 1
ATOM 851 C C . LYS A 1 107 ? 10.159 13.578 -10.536 1.00 79.56 107 LYS A C 1
ATOM 853 O O . LYS A 1 107 ? 9.089 13.917 -11.034 1.00 79.56 107 LYS A O 1
ATOM 858 N N . PHE A 1 108 ? 10.568 12.317 -10.483 1.00 77.88 108 PHE A N 1
ATOM 859 C CA . PHE A 1 108 ? 9.823 11.188 -11.002 1.00 77.88 108 PHE A CA 1
ATOM 860 C C . PHE A 1 108 ? 8.800 10.610 -10.011 1.00 77.88 108 PHE A C 1
ATOM 862 O O . PHE A 1 108 ? 7.751 10.131 -10.434 1.00 77.88 108 PHE A O 1
ATOM 869 N N . TRP A 1 109 ? 9.040 10.718 -8.701 1.00 72.56 109 TRP A N 1
ATOM 870 C CA . TRP A 1 109 ? 8.158 10.166 -7.660 1.00 72.56 109 TRP A CA 1
ATOM 871 C C . TRP A 1 109 ? 6.656 10.496 -7.821 1.00 72.56 109 TRP A C 1
ATOM 873 O O . TRP A 1 109 ? 5.827 9.630 -7.541 1.00 72.56 109 TRP A O 1
ATOM 883 N N . PRO A 1 110 ? 6.240 11.682 -8.321 1.00 78.25 110 PRO A N 1
ATOM 884 C CA . PRO A 1 110 ? 4.825 11.965 -8.559 1.00 78.25 110 PRO A CA 1
ATOM 885 C C . PRO A 1 110 ? 4.125 11.015 -9.546 1.00 78.25 110 PRO A C 1
ATOM 887 O O . PRO A 1 110 ? 2.902 10.894 -9.486 1.00 78.25 110 PRO A O 1
ATOM 890 N N . PHE A 1 111 ? 4.855 10.338 -10.441 1.00 78.25 111 PHE A N 1
ATOM 891 C CA . PHE A 1 111 ? 4.263 9.397 -11.400 1.00 78.25 111 PHE A CA 1
ATOM 892 C C . PHE A 1 111 ? 3.746 8.124 -10.726 1.00 78.25 111 PHE A C 1
ATOM 894 O O . PHE A 1 111 ? 2.670 7.647 -11.084 1.00 78.25 111 PHE A O 1
ATOM 901 N N . GLU A 1 112 ? 4.427 7.638 -9.687 1.00 79.00 112 GLU A N 1
ATOM 902 C CA . GLU A 1 112 ? 3.956 6.505 -8.879 1.00 79.00 112 GLU A CA 1
ATOM 903 C C . GLU A 1 112 ? 2.622 6.818 -8.186 1.00 79.00 112 GLU A C 1
ATOM 905 O O . GLU A 1 112 ? 1.767 5.952 -8.003 1.00 79.00 112 GLU A O 1
ATOM 910 N N . LEU A 1 113 ? 2.397 8.089 -7.838 1.00 85.19 113 LEU A N 1
ATOM 911 C CA . LEU A 1 113 ? 1.150 8.518 -7.209 1.00 85.19 113 LEU A CA 1
ATOM 912 C C . LEU A 1 113 ? -0.033 8.417 -8.169 1.00 85.19 113 LEU A C 1
ATOM 914 O O . LEU A 1 113 ? -1.144 8.142 -7.721 1.00 85.19 113 LEU A O 1
ATOM 918 N N . VAL A 1 114 ? 0.177 8.604 -9.474 1.00 84.00 114 VAL A N 1
ATOM 919 C CA . VAL A 1 114 ? -0.896 8.459 -10.469 1.00 84.00 114 VAL A CA 1
ATOM 920 C C . VAL A 1 114 ? -1.414 7.021 -10.480 1.00 84.00 114 VAL A C 1
ATOM 922 O O . VAL A 1 114 ? -2.625 6.811 -10.448 1.00 84.00 114 VAL A O 1
ATOM 925 N N . GLU A 1 115 ? -0.508 6.043 -10.452 1.00 85.50 115 GLU A N 1
ATOM 926 C CA . GLU A 1 115 ? -0.829 4.610 -10.431 1.00 85.50 115 GLU A CA 1
ATOM 927 C C . GLU A 1 115 ? -1.608 4.224 -9.169 1.00 85.50 115 GLU A C 1
ATOM 929 O O . GLU A 1 115 ? -2.674 3.606 -9.237 1.00 85.50 115 GLU A O 1
ATOM 934 N N . LEU A 1 116 ? -1.109 4.649 -8.006 1.00 90.00 116 LEU A N 1
ATOM 935 C CA . LEU A 1 116 ? -1.742 4.354 -6.723 1.00 90.00 116 LEU A CA 1
ATOM 936 C C . LEU A 1 116 ? -3.138 4.974 -6.619 1.00 90.00 116 LEU A C 1
ATOM 938 O O . LEU A 1 116 ? -4.072 4.327 -6.140 1.00 90.00 116 LEU A O 1
ATOM 942 N N . ASN A 1 117 ? -3.304 6.210 -7.089 1.00 89.94 117 ASN A N 1
ATOM 943 C CA . ASN A 1 117 ? -4.595 6.885 -7.037 1.00 89.94 117 ASN A CA 1
ATOM 944 C C . ASN A 1 117 ? -5.588 6.326 -8.071 1.00 89.94 117 ASN A C 1
ATOM 946 O O . ASN A 1 117 ? -6.762 6.191 -7.738 1.00 89.94 117 ASN A O 1
ATOM 950 N N . ASP A 1 118 ? -5.156 5.900 -9.266 1.00 86.94 118 ASP A N 1
ATOM 951 C CA . ASP A 1 118 ? -6.030 5.155 -10.192 1.00 86.94 118 ASP A CA 1
ATOM 952 C C . ASP A 1 118 ? -6.549 3.858 -9.542 1.00 86.94 118 ASP A C 1
ATOM 954 O O . ASP A 1 118 ? -7.759 3.603 -9.546 1.00 86.94 118 ASP A O 1
ATOM 958 N N . CYS A 1 119 ? -5.667 3.094 -8.884 1.00 89.31 119 CYS A N 1
ATOM 959 C CA . CYS A 1 119 ? -6.057 1.894 -8.140 1.00 89.31 119 CYS A CA 1
ATOM 960 C C . CYS A 1 119 ? -7.046 2.207 -7.005 1.00 89.31 119 CYS A C 1
ATOM 962 O O . CYS A 1 119 ? -8.065 1.522 -6.872 1.00 89.31 119 CYS A O 1
ATOM 964 N N . LEU A 1 120 ? -6.802 3.267 -6.224 1.00 91.19 120 LEU A N 1
ATOM 965 C CA . LEU A 1 120 ? -7.732 3.736 -5.196 1.00 91.19 120 LEU A CA 1
ATOM 966 C C . LEU A 1 120 ? -9.112 4.025 -5.787 1.00 91.19 120 LEU A C 1
ATOM 968 O O . LEU A 1 120 ? -10.105 3.479 -5.310 1.00 91.19 120 LEU A O 1
ATOM 972 N N . TYR A 1 121 ? -9.189 4.878 -6.811 1.00 89.00 121 TYR A N 1
ATOM 973 C CA . TYR A 1 121 ? -10.460 5.385 -7.330 1.00 89.00 121 TYR A CA 1
ATOM 974 C C . TYR A 1 121 ? -11.348 4.289 -7.904 1.00 89.00 121 TYR A C 1
ATOM 976 O O . TYR A 1 121 ? -12.563 4.318 -7.705 1.00 89.00 121 TYR A O 1
ATOM 984 N N . ARG A 1 122 ? -10.752 3.279 -8.542 1.00 84.81 122 ARG A N 1
ATOM 985 C CA . ARG A 1 122 ? -11.479 2.098 -9.030 1.00 84.81 122 ARG A CA 1
ATOM 986 C C . ARG A 1 122 ? -12.062 1.249 -7.907 1.00 84.81 122 ARG A C 1
ATOM 988 O O . ARG A 1 122 ? -13.055 0.558 -8.114 1.00 84.81 122 ARG A O 1
ATOM 995 N N . ASN A 1 123 ? -11.450 1.293 -6.728 1.00 87.12 123 ASN A N 1
ATOM 996 C CA . ASN A 1 123 ? -11.744 0.378 -5.635 1.00 87.12 123 ASN A CA 1
ATOM 997 C C . ASN A 1 123 ? -12.346 1.051 -4.390 1.00 87.12 123 ASN A C 1
ATOM 999 O O . ASN A 1 123 ? -12.653 0.350 -3.424 1.00 87.12 123 ASN A O 1
ATOM 1003 N N . LEU A 1 124 ? -12.592 2.368 -4.425 1.00 85.44 124 LEU A N 1
ATOM 1004 C CA . LEU A 1 124 ? -13.171 3.159 -3.326 1.00 85.44 124 LEU A CA 1
ATOM 1005 C C . LEU A 1 124 ? -14.430 2.534 -2.713 1.00 85.44 124 LEU A C 1
ATOM 1007 O O . LEU A 1 124 ? -14.660 2.650 -1.515 1.00 85.44 124 LEU A O 1
ATOM 1011 N N . TYR A 1 125 ? -15.246 1.882 -3.538 1.00 80.25 125 TYR A N 1
ATOM 1012 C CA . TYR A 1 125 ? -16.510 1.279 -3.117 1.00 80.25 125 TYR A CA 1
ATOM 1013 C C . TYR A 1 125 ? -16.465 -0.251 -3.017 1.00 80.25 125 TYR A C 1
ATOM 1015 O O . TYR A 1 125 ? -17.433 -0.872 -2.569 1.00 80.25 125 TYR A O 1
ATOM 1023 N N . ARG A 1 126 ? -15.358 -0.864 -3.449 1.00 84.38 126 ARG A N 1
ATOM 1024 C CA . ARG A 1 126 ? -15.170 -2.316 -3.419 1.00 84.38 126 ARG A CA 1
ATOM 1025 C C . ARG A 1 126 ? -14.617 -2.777 -2.077 1.00 84.38 126 ARG A C 1
ATOM 1027 O O . ARG A 1 126 ? -15.060 -3.804 -1.574 1.00 84.38 126 ARG A O 1
ATOM 1034 N N . TYR A 1 127 ? -13.716 -1.995 -1.489 1.00 90.69 127 TYR A N 1
ATOM 1035 C CA . TYR A 1 127 ? -13.061 -2.324 -0.228 1.00 90.69 127 TYR A CA 1
ATOM 1036 C C . TYR A 1 127 ? -13.273 -1.224 0.813 1.00 90.69 127 TYR A C 1
ATOM 1038 O O . TYR A 1 127 ? -13.400 -0.044 0.484 1.00 90.69 127 TYR A O 1
ATOM 1046 N N . ASP A 1 128 ? -13.290 -1.614 2.085 1.00 91.94 128 ASP A N 1
ATOM 1047 C CA . ASP A 1 128 ? -13.384 -0.682 3.213 1.00 91.94 128 ASP A CA 1
ATOM 1048 C C . ASP A 1 128 ? -12.004 -0.079 3.523 1.00 91.94 128 ASP A C 1
ATOM 1050 O O . ASP A 1 128 ? -11.887 1.079 3.942 1.00 91.94 128 ASP A O 1
ATOM 1054 N N . PHE A 1 129 ? -10.952 -0.858 3.245 1.00 94.75 129 PHE A N 1
ATOM 1055 C CA . PHE A 1 129 ? -9.563 -0.432 3.317 1.00 94.75 129 PHE A CA 1
ATOM 1056 C C . PHE A 1 129 ? -8.786 -0.779 2.047 1.00 94.75 129 PHE A C 1
ATOM 1058 O O . PHE A 1 129 ? -8.928 -1.867 1.491 1.00 94.75 129 PHE A O 1
ATOM 1065 N N . ILE A 1 130 ? -7.905 0.131 1.639 1.00 95.31 130 ILE A N 1
ATOM 1066 C CA . ILE A 1 130 ? -6.881 -0.105 0.620 1.00 95.31 130 ILE A CA 1
ATOM 1067 C C . ILE A 1 130 ? -5.516 -0.070 1.292 1.00 95.31 130 ILE A C 1
ATOM 1069 O O . ILE A 1 130 ? -5.091 0.966 1.808 1.00 95.31 130 ILE A O 1
ATOM 1073 N N . ALA A 1 131 ? -4.826 -1.199 1.292 1.00 94.75 131 ALA A N 1
ATOM 1074 C CA . ALA A 1 131 ? -3.431 -1.260 1.677 1.00 94.75 131 ALA A CA 1
ATOM 1075 C C . ALA A 1 131 ? -2.549 -0.869 0.487 1.00 94.75 131 ALA A C 1
ATOM 1077 O O . ALA A 1 131 ? -2.848 -1.241 -0.647 1.00 94.75 131 ALA A O 1
ATOM 1078 N N . VAL A 1 132 ? -1.474 -0.131 0.744 1.00 92.56 132 VAL A N 1
ATOM 1079 C CA . VAL A 1 132 ? -0.453 0.162 -0.269 1.00 92.56 132 VAL A CA 1
ATOM 1080 C C . VAL A 1 132 ? 0.853 -0.454 0.190 1.00 92.56 132 VAL A C 1
ATOM 1082 O O . VAL A 1 132 ? 1.341 -0.092 1.263 1.00 92.56 132 VAL A O 1
ATOM 1085 N N . PHE A 1 133 ? 1.370 -1.392 -0.600 1.00 89.56 133 PHE A N 1
ATOM 1086 C CA . PHE A 1 133 ? 2.582 -2.152 -0.307 1.00 89.56 133 PHE A CA 1
ATOM 1087 C C . PHE A 1 133 ? 3.443 -2.277 -1.557 1.00 89.56 133 PHE A C 1
ATOM 1089 O O . PHE A 1 133 ? 2.914 -2.519 -2.645 1.00 89.56 133 PHE A O 1
ATOM 1096 N N . ASP A 1 134 ? 4.755 -2.185 -1.370 1.00 87.31 134 ASP A N 1
ATOM 1097 C CA . ASP A 1 134 ? 5.713 -2.650 -2.364 1.00 87.31 134 ASP A CA 1
ATOM 1098 C C . ASP A 1 134 ? 5.873 -4.176 -2.228 1.00 87.31 134 ASP A C 1
ATOM 1100 O O . ASP A 1 134 ? 5.527 -4.772 -1.200 1.00 87.31 134 ASP A O 1
ATOM 1104 N N . ILE A 1 135 ? 6.349 -4.854 -3.276 1.00 87.62 135 ILE A N 1
ATOM 1105 C CA . ILE A 1 135 ? 6.405 -6.330 -3.282 1.00 87.62 135 ILE A CA 1
ATOM 1106 C C . ILE A 1 135 ? 7.451 -6.912 -2.322 1.00 87.62 135 ILE A C 1
ATOM 1108 O O . ILE A 1 135 ? 7.503 -8.122 -2.134 1.00 87.62 135 ILE A O 1
ATOM 1112 N N . ASP A 1 136 ? 8.305 -6.070 -1.748 1.00 83.94 136 ASP A N 1
ATOM 1113 C CA . ASP A 1 136 ? 9.313 -6.365 -0.731 1.00 83.94 136 ASP A CA 1
ATOM 1114 C C . ASP A 1 136 ? 8.890 -5.868 0.666 1.00 83.94 136 ASP A C 1
ATOM 1116 O O . ASP A 1 136 ? 9.695 -5.788 1.599 1.00 83.94 136 ASP A O 1
ATOM 1120 N N . GLU A 1 137 ? 7.608 -5.546 0.836 1.00 86.94 137 GLU A N 1
ATOM 1121 C CA . GLU A 1 137 ? 7.060 -5.043 2.083 1.00 86.94 137 GLU A CA 1
ATOM 1122 C C . GLU A 1 137 ? 5.718 -5.686 2.434 1.00 86.94 137 GLU A C 1
ATOM 1124 O O . GLU A 1 137 ? 4.903 -6.054 1.585 1.00 86.94 137 GLU A O 1
ATOM 1129 N N . MET A 1 138 ? 5.467 -5.801 3.736 1.00 86.56 138 MET A N 1
ATOM 1130 C CA . MET A 1 138 ? 4.236 -6.342 4.280 1.00 86.56 138 MET A CA 1
ATOM 1131 C C . MET A 1 138 ? 4.015 -5.899 5.724 1.00 86.56 138 MET A C 1
ATOM 1133 O O . MET A 1 138 ? 4.916 -5.961 6.561 1.00 86.56 138 MET A O 1
ATOM 1137 N N . ILE A 1 139 ? 2.779 -5.554 6.086 1.00 89.38 139 ILE A N 1
ATOM 1138 C CA . ILE A 1 139 ? 2.417 -5.415 7.502 1.00 89.38 139 ILE A CA 1
ATOM 1139 C C . ILE A 1 139 ? 2.184 -6.810 8.084 1.00 89.38 139 ILE A C 1
ATOM 1141 O O . ILE A 1 139 ? 1.126 -7.400 7.892 1.00 89.38 139 ILE A O 1
ATOM 1145 N N . LEU A 1 140 ? 3.154 -7.336 8.830 1.00 88.44 140 LEU A N 1
ATOM 1146 C CA . LEU A 1 140 ? 3.005 -8.608 9.547 1.00 88.44 140 LEU A CA 1
ATOM 1147 C C . LEU A 1 140 ? 2.451 -8.364 10.963 1.00 88.44 140 LEU A C 1
ATOM 1149 O O . LEU A 1 140 ? 3.123 -7.683 11.745 1.00 88.44 140 LEU A O 1
ATOM 1153 N N . PRO A 1 141 ? 1.263 -8.880 11.329 1.00 89.69 141 PRO A N 1
ATOM 1154 C CA . PRO A 1 141 ? 0.738 -8.721 12.682 1.00 89.69 141 PRO A CA 1
ATOM 1155 C C . PRO A 1 141 ? 1.523 -9.562 13.705 1.00 89.69 141 PRO A C 1
ATOM 1157 O O . PRO A 1 141 ? 1.868 -10.710 13.440 1.00 89.69 141 PRO A O 1
ATOM 1160 N N . LYS A 1 142 ? 1.767 -9.025 14.907 1.00 85.56 142 LYS A N 1
ATOM 1161 C CA . LYS A 1 142 ? 2.481 -9.743 15.985 1.00 85.56 142 LYS A CA 1
ATOM 1162 C C . LYS A 1 142 ? 1.602 -10.655 16.839 1.00 85.56 142 LYS A C 1
ATOM 1164 O O . LYS A 1 142 ? 2.091 -11.636 17.387 1.00 85.56 142 LYS A O 1
ATOM 1169 N N . LYS A 1 143 ? 0.338 -10.275 17.051 1.00 88.75 143 LYS A N 1
ATOM 1170 C CA . LYS A 1 143 ? -0.554 -10.901 18.055 1.00 88.75 143 LYS A CA 1
ATOM 1171 C C . LYS A 1 143 ? -1.745 -11.649 17.466 1.00 88.75 143 LYS A C 1
ATOM 1173 O O . LYS A 1 143 ? -2.448 -12.338 18.195 1.00 88.75 143 LYS A O 1
ATOM 1178 N N . VAL A 1 144 ? -2.003 -11.447 16.183 1.00 92.50 144 VAL A N 1
ATOM 1179 C CA . VAL A 1 144 ? -3.158 -11.973 15.450 1.00 92.50 144 VAL A CA 1
ATOM 1180 C C . VAL A 1 144 ? -2.674 -12.517 14.111 1.00 92.50 144 VAL A C 1
ATOM 1182 O O . VAL A 1 144 ? -1.516 -12.310 13.758 1.00 92.50 144 VAL A O 1
ATOM 1185 N N . TYR A 1 145 ? -3.531 -13.216 13.372 1.00 91.75 145 TYR A N 1
ATOM 1186 C CA . TYR A 1 145 ? -3.116 -13.888 12.136 1.00 91.75 145 TYR A CA 1
ATOM 1187 C C . TYR A 1 145 ? -3.472 -13.108 10.871 1.00 91.75 145 TYR A C 1
ATOM 1189 O O . TYR A 1 145 ? -2.795 -13.260 9.859 1.00 91.75 145 TYR A O 1
ATOM 1197 N N . THR A 1 146 ? -4.510 -12.269 10.924 1.00 94.00 146 THR A N 1
ATOM 1198 C CA . THR A 1 146 ? -5.009 -11.537 9.753 1.00 94.00 146 THR A CA 1
ATOM 1199 C C . THR A 1 146 ? -5.077 -10.033 9.988 1.00 94.00 146 THR A C 1
ATOM 1201 O O . THR A 1 146 ? -5.128 -9.546 11.123 1.00 94.00 146 THR A O 1
ATOM 1204 N N . TRP A 1 147 ? -5.113 -9.273 8.898 1.00 94.62 147 TRP A N 1
ATOM 1205 C CA . TRP A 1 147 ? -5.298 -7.827 8.914 1.00 94.62 147 TRP A CA 1
ATOM 1206 C C . TRP A 1 147 ? -6.677 -7.413 9.405 1.00 94.62 147 TRP A C 1
ATOM 1208 O O . TRP A 1 147 ? -6.780 -6.415 10.113 1.00 94.62 147 TRP A O 1
ATOM 1218 N N . GLN A 1 148 ? -7.720 -8.195 9.119 1.00 94.00 148 GLN A N 1
ATOM 1219 C CA . GLN A 1 148 ? -9.056 -7.973 9.675 1.00 94.00 148 GLN A CA 1
ATOM 1220 C C . GLN A 1 148 ? -9.010 -7.986 11.197 1.00 94.00 148 GLN A C 1
ATOM 1222 O O . GLN A 1 148 ? -9.434 -7.025 11.834 1.00 94.00 148 GLN A O 1
ATOM 1227 N N . GLN A 1 149 ? -8.428 -9.043 11.772 1.00 93.94 149 GLN A N 1
ATOM 1228 C CA . GLN A 1 149 ? -8.276 -9.172 13.218 1.00 93.94 149 GLN A CA 1
ATOM 1229 C C . GLN A 1 149 ? -7.426 -8.034 13.781 1.00 93.94 149 GLN A C 1
ATOM 1231 O O . GLN A 1 149 ? -7.733 -7.509 14.851 1.00 93.94 149 GLN A O 1
ATOM 1236 N N . LEU A 1 150 ? -6.376 -7.626 13.061 1.00 93.75 150 LEU A N 1
ATOM 1237 C CA . LEU A 1 150 ? -5.515 -6.530 13.484 1.00 93.75 150 LEU A CA 1
ATOM 1238 C C . LEU A 1 150 ? -6.290 -5.210 13.560 1.00 93.75 150 LEU A C 1
ATOM 1240 O O . LEU A 1 150 ? -6.297 -4.581 14.619 1.00 93.75 150 LEU A O 1
ATOM 1244 N N . ILE A 1 151 ? -6.983 -4.826 12.487 1.00 93.81 151 ILE A N 1
ATOM 1245 C CA . ILE A 1 151 ? -7.795 -3.604 12.430 1.00 93.81 151 ILE A CA 1
ATOM 1246 C C . ILE A 1 151 ? -8.889 -3.652 13.501 1.00 93.81 151 ILE A C 1
ATOM 1248 O O . ILE A 1 151 ? -8.954 -2.759 14.344 1.00 93.81 151 ILE A O 1
ATOM 1252 N N . GLN A 1 152 ? -9.667 -4.735 13.563 1.00 93.12 152 GLN A N 1
ATOM 1253 C CA . GLN A 1 152 ? -10.739 -4.903 14.551 1.00 93.12 152 GLN A CA 1
ATOM 1254 C C . GLN A 1 152 ? -10.224 -4.826 15.996 1.00 93.12 152 GLN A C 1
ATOM 1256 O O . GLN A 1 152 ? -10.864 -4.217 16.855 1.00 93.12 152 GLN A O 1
ATOM 1261 N N . SER A 1 153 ? -9.055 -5.412 16.288 1.00 92.31 153 SER A N 1
ATOM 1262 C CA . SER A 1 153 ? -8.464 -5.370 17.632 1.00 92.31 153 SER A CA 1
ATOM 1263 C C . SER A 1 153 ? -8.100 -3.951 18.070 1.00 92.31 153 SER A C 1
ATOM 1265 O O . SER A 1 153 ? -8.211 -3.617 19.252 1.00 92.31 153 SER A O 1
ATOM 1267 N N . VAL A 1 154 ? -7.684 -3.108 17.123 1.00 91.62 154 VAL A N 1
ATOM 1268 C CA . VAL A 1 154 ? -7.355 -1.708 17.379 1.00 91.62 154 VAL A CA 1
ATOM 1269 C C . VAL A 1 154 ? -8.636 -0.895 17.518 1.00 91.62 154 VAL A C 1
ATOM 1271 O O . VAL A 1 154 ? -8.787 -0.186 18.511 1.00 91.62 154 VAL A O 1
ATOM 1274 N N . GLU A 1 155 ? -9.579 -1.042 16.585 1.00 92.12 155 GLU A N 1
ATOM 1275 C CA . GLU A 1 155 ? -10.848 -0.306 16.580 1.00 92.12 155 GLU A CA 1
ATOM 1276 C C . GLU A 1 155 ? -11.697 -0.576 17.831 1.00 92.12 155 GLU A C 1
ATOM 1278 O O . GLU A 1 155 ? -12.283 0.357 18.377 1.00 92.12 155 GLU A O 1
ATOM 1283 N N . LYS A 1 156 ? -11.691 -1.809 18.360 1.00 91.25 156 LYS A N 1
ATOM 1284 C CA . LYS A 1 156 ? -12.421 -2.187 19.588 1.00 91.25 156 LYS A CA 1
ATOM 1285 C C . LYS A 1 156 ? -12.026 -1.362 20.820 1.00 91.25 156 LYS A C 1
ATOM 1287 O O . LYS A 1 156 ? -12.823 -1.226 21.745 1.00 91.25 156 LYS A O 1
ATOM 1292 N N . ASN A 1 157 ? -10.808 -0.827 20.847 1.00 88.69 157 ASN A N 1
ATOM 1293 C CA . ASN A 1 157 ? -10.294 -0.036 21.966 1.00 88.69 157 ASN A CA 1
ATOM 1294 C C . ASN A 1 157 ? -10.501 1.477 21.782 1.00 88.69 157 ASN A C 1
ATOM 1296 O O . ASN A 1 157 ? -10.070 2.259 22.631 1.00 88.69 157 ASN A O 1
ATOM 1300 N N . LEU A 1 158 ? -11.118 1.910 20.679 1.00 91.44 158 LEU A N 1
ATOM 1301 C CA . LEU A 1 158 ? -11.332 3.320 20.365 1.00 91.44 158 LEU A CA 1
ATOM 1302 C C . LEU A 1 158 ? -12.763 3.747 20.692 1.00 91.44 158 LEU A C 1
ATOM 1304 O O . LEU A 1 158 ? -13.720 2.996 20.524 1.00 91.44 158 LEU A O 1
ATOM 1308 N N . THR A 1 159 ? -12.924 5.003 21.110 1.00 93.62 159 THR A N 1
ATOM 1309 C CA . THR A 1 159 ? -14.254 5.614 21.190 1.00 93.62 159 THR A CA 1
ATOM 1310 C C . THR A 1 159 ? -14.812 5.851 19.781 1.00 93.62 159 THR A C 1
ATOM 1312 O O . THR A 1 159 ? -14.024 6.091 18.860 1.00 93.62 159 THR A O 1
ATOM 1315 N N . PRO A 1 160 ? -16.146 5.877 19.591 1.00 90.81 160 PRO A N 1
ATOM 1316 C CA . PRO A 1 160 ? -16.747 6.149 18.281 1.00 90.81 160 PRO A CA 1
ATOM 1317 C C . PRO A 1 160 ? -16.235 7.446 17.639 1.00 90.81 160 PRO A C 1
ATOM 1319 O O . PRO A 1 160 ? -15.911 7.470 16.454 1.00 90.81 160 PRO A O 1
ATOM 1322 N N . THR A 1 161 ? -16.064 8.506 18.436 1.00 89.50 161 THR A N 1
ATOM 1323 C CA . THR A 1 161 ? -15.516 9.790 17.975 1.00 89.50 161 THR A CA 1
ATOM 1324 C C . THR A 1 161 ? -14.082 9.655 17.467 1.00 89.50 161 THR A C 1
ATOM 1326 O O . THR A 1 161 ? -13.741 10.215 16.430 1.00 89.50 161 THR A O 1
ATOM 1329 N N . THR A 1 162 ? -13.241 8.890 18.170 1.00 89.31 162 THR A N 1
ATOM 1330 C CA . THR A 1 162 ? -11.852 8.659 17.746 1.00 89.31 162 THR A CA 1
ATOM 1331 C C . THR A 1 162 ? -11.811 7.806 16.486 1.00 89.31 162 THR A C 1
ATOM 1333 O O . THR A 1 162 ? -11.033 8.092 15.586 1.00 89.31 162 THR A O 1
ATOM 1336 N N . LEU A 1 163 ? -12.661 6.783 16.395 1.00 89.62 163 LEU A N 1
ATOM 1337 C CA . LEU A 1 163 ? -12.751 5.903 15.233 1.00 89.62 163 LEU A CA 1
ATOM 1338 C C . LEU A 1 163 ? -13.143 6.661 13.955 1.00 89.62 163 LEU A C 1
ATOM 1340 O O . LEU A 1 163 ? -12.556 6.429 12.899 1.00 89.62 163 LEU A O 1
ATOM 1344 N N . MET A 1 164 ? -14.106 7.582 14.055 1.00 87.06 164 MET A N 1
ATOM 1345 C CA . MET A 1 164 ? -14.520 8.445 12.940 1.00 87.06 164 MET A CA 1
ATOM 1346 C C . MET A 1 164 ? -13.452 9.470 12.550 1.00 87.06 164 MET A C 1
ATOM 1348 O O . MET A 1 164 ? -13.464 9.970 11.432 1.00 87.06 164 MET A O 1
ATOM 1352 N N . SER A 1 165 ? -12.519 9.798 13.446 1.00 89.94 165 SER A N 1
ATOM 1353 C CA . SER A 1 165 ? -11.460 10.757 13.130 1.00 89.94 165 SER A CA 1
ATOM 1354 C C . SER A 1 165 ? -10.289 10.126 12.372 1.00 89.94 165 SER A C 1
ATOM 1356 O O . SER A 1 165 ? -9.499 10.860 11.783 1.00 89.94 165 SER A O 1
ATOM 1358 N N . LYS A 1 166 ? -10.145 8.790 12.379 1.00 93.88 166 LYS A N 1
ATOM 1359 C CA . LYS A 1 166 ? -9.010 8.095 11.748 1.00 93.88 166 LYS A CA 1
ATOM 1360 C C . LYS A 1 166 ? -9.270 7.796 10.278 1.00 93.88 166 LYS A C 1
ATOM 1362 O O . LYS A 1 166 ? -10.180 7.047 9.933 1.00 93.88 166 LYS A O 1
ATOM 1367 N N . ALA A 1 167 ? -8.403 8.338 9.427 1.00 94.06 167 ALA A N 1
ATOM 1368 C CA . ALA A 1 167 ? -8.442 8.1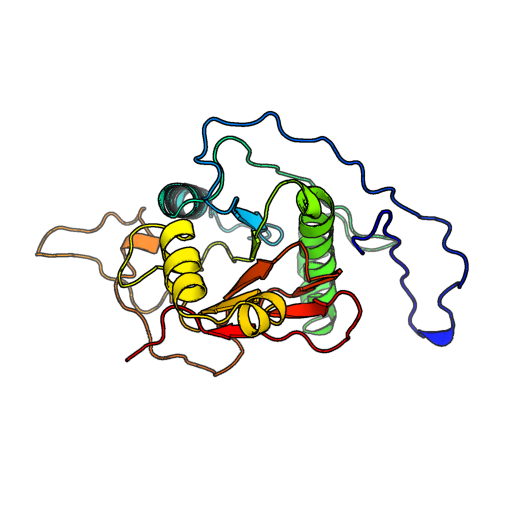34 7.984 1.00 94.06 167 ALA A CA 1
ATOM 1369 C C . ALA A 1 167 ? -7.578 6.954 7.514 1.00 94.06 167 ALA A C 1
ATOM 1371 O O . ALA A 1 167 ? -7.788 6.432 6.423 1.00 94.06 167 ALA A O 1
ATOM 1372 N N . TYR A 1 168 ? -6.596 6.532 8.313 1.00 95.12 168 TYR A N 1
ATOM 1373 C CA . TYR A 1 168 ? -5.710 5.424 7.965 1.00 95.12 168 TYR A CA 1
ATOM 1374 C C . TYR A 1 168 ? -5.058 4.793 9.200 1.00 95.12 168 TYR A C 1
ATOM 1376 O O . TYR A 1 168 ? -4.912 5.426 10.253 1.00 95.12 168 TYR A O 1
ATOM 1384 N N . TYR A 1 169 ? -4.633 3.544 9.040 1.00 94.81 169 TYR A N 1
ATOM 1385 C CA . TYR A 1 169 ? -3.923 2.753 10.038 1.00 94.81 169 TYR A CA 1
ATOM 1386 C C . TYR A 1 169 ? -2.542 2.396 9.519 1.00 94.81 169 TYR A C 1
ATOM 1388 O O . TYR A 1 169 ? -2.435 1.839 8.433 1.00 94.81 169 TYR A O 1
ATOM 1396 N N . TYR A 1 170 ? -1.489 2.705 10.269 1.00 92.62 170 TYR A N 1
ATOM 1397 C CA . TYR A 1 170 ? -0.125 2.608 9.755 1.00 92.62 170 TYR A CA 1
ATOM 1398 C C . TYR A 1 170 ? 0.799 1.784 10.646 1.00 92.62 170 TYR A C 1
ATOM 1400 O O . TYR A 1 170 ? 0.641 1.760 11.865 1.00 92.62 170 TYR A O 1
ATOM 1408 N N . ASN A 1 171 ? 1.781 1.121 10.042 1.00 89.44 171 ASN A N 1
ATOM 1409 C CA . ASN A 1 171 ? 2.826 0.389 10.748 1.00 89.44 171 ASN A CA 1
ATOM 1410 C C . ASN A 1 171 ? 4.210 0.887 10.310 1.00 89.44 171 ASN A C 1
ATOM 1412 O O . ASN A 1 171 ? 4.410 1.193 9.141 1.00 89.44 171 ASN A O 1
ATOM 1416 N N . LEU A 1 172 ? 5.149 0.962 11.259 1.00 81.25 172 LEU A N 1
ATOM 1417 C CA . LEU A 1 172 ? 6.522 1.452 11.046 1.00 81.25 172 LEU A CA 1
ATOM 1418 C C . LEU A 1 172 ? 7.520 0.361 10.614 1.00 81.25 172 LEU A C 1
ATOM 1420 O O . LEU A 1 172 ? 8.702 0.645 10.443 1.00 81.25 172 LEU A O 1
ATOM 1424 N N . HIS A 1 173 ? 7.078 -0.894 10.523 1.00 72.12 173 HIS A N 1
ATOM 1425 C CA . HIS A 1 173 ? 7.943 -2.059 10.352 1.00 72.12 173 HIS A CA 1
ATOM 1426 C C . HIS A 1 173 ? 7.405 -3.001 9.270 1.00 72.12 173 HIS A C 1
ATOM 1428 O O . HIS A 1 173 ? 7.075 -4.159 9.549 1.00 72.12 173 HIS A O 1
ATOM 1434 N N . SER A 1 174 ? 7.270 -2.491 8.053 1.00 66.94 174 SER A N 1
ATOM 1435 C CA . SER A 1 174 ? 6.754 -3.267 6.926 1.00 66.94 174 SER A CA 1
ATOM 1436 C C . SER A 1 174 ? 7.829 -3.791 5.980 1.00 66.94 174 SER A C 1
ATOM 1438 O O . SER A 1 174 ? 7.514 -4.646 5.170 1.00 66.94 174 SER A O 1
ATOM 1440 N N . HIS A 1 175 ? 9.077 -3.330 6.059 1.00 69.56 175 HIS A N 1
ATOM 1441 C CA . HIS A 1 175 ? 10.086 -3.678 5.055 1.00 69.56 175 HIS A CA 1
ATOM 1442 C C . HIS A 1 175 ? 10.853 -4.975 5.352 1.00 69.56 175 HIS A C 1
ATOM 1444 O O . HIS A 1 175 ? 11.269 -5.225 6.489 1.00 69.56 175 HIS A O 1
ATOM 1450 N N . VAL A 1 176 ? 11.076 -5.762 4.296 1.00 70.25 176 VAL A N 1
ATOM 1451 C CA . VAL A 1 176 ? 11.918 -6.956 4.278 1.00 70.25 176 VAL A CA 1
ATOM 1452 C C . VAL A 1 176 ? 13.316 -6.613 3.754 1.00 70.25 176 VAL A C 1
ATOM 1454 O O . VAL A 1 176 ? 13.547 -6.485 2.555 1.00 70.25 176 VAL A O 1
ATOM 1457 N N . CYS A 1 177 ? 14.268 -6.445 4.676 1.00 69.25 177 CYS A N 1
ATOM 1458 C CA . CYS A 1 177 ? 15.610 -5.949 4.362 1.00 69.25 177 CYS A CA 1
ATOM 1459 C C . CYS A 1 177 ? 16.540 -7.047 3.822 1.00 69.25 177 CYS A C 1
ATOM 1461 O O . CYS A 1 177 ? 16.913 -7.949 4.570 1.00 69.25 177 CYS A O 1
ATOM 1463 N N . GLU A 1 178 ? 17.022 -6.890 2.582 1.00 70.00 178 GLU A N 1
ATOM 1464 C CA . GLU A 1 178 ? 17.834 -7.891 1.866 1.00 70.00 178 GLU A CA 1
ATOM 1465 C C . GLU A 1 178 ? 19.076 -8.402 2.625 1.00 70.00 178 GLU A C 1
ATOM 1467 O O . GLU A 1 178 ? 19.548 -9.507 2.359 1.00 70.00 178 GLU A O 1
ATOM 1472 N N . VAL A 1 179 ? 19.637 -7.592 3.528 1.00 72.31 179 VAL A N 1
ATOM 1473 C CA . VAL A 1 179 ? 20.880 -7.894 4.257 1.00 72.31 179 VAL A CA 1
ATOM 1474 C C . VAL A 1 179 ? 20.662 -8.948 5.348 1.00 72.31 179 VAL A C 1
ATOM 1476 O O . VAL A 1 179 ? 21.578 -9.707 5.666 1.00 72.31 179 VAL A O 1
ATOM 1479 N N . PHE A 1 180 ? 19.458 -9.025 5.918 1.00 75.38 180 PHE A N 1
ATOM 1480 C CA . PHE A 1 180 ? 19.160 -9.873 7.073 1.00 75.38 180 PHE A CA 1
ATOM 1481 C C . PHE A 1 180 ? 18.387 -11.128 6.657 1.00 75.38 180 PHE A C 1
ATOM 1483 O O . PHE A 1 180 ? 17.200 -11.266 6.952 1.00 75.38 180 PHE A O 1
ATOM 1490 N N . ARG A 1 181 ? 19.087 -12.038 5.968 1.00 8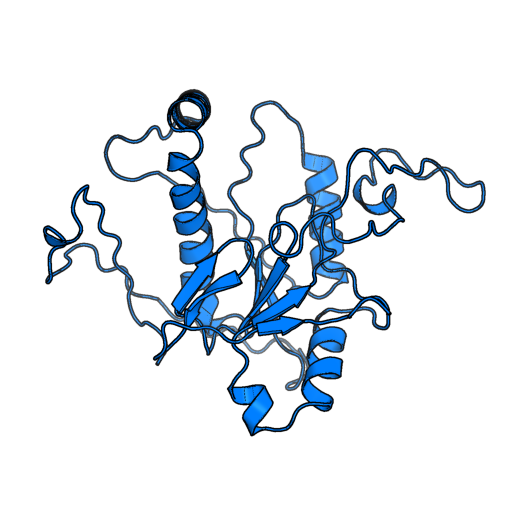2.06 181 ARG A N 1
ATOM 1491 C CA . ARG A 1 181 ? 18.553 -13.328 5.504 1.00 82.06 181 ARG A CA 1
ATOM 1492 C C . ARG A 1 181 ? 18.986 -14.487 6.394 1.00 82.06 181 ARG A C 1
ATOM 1494 O O . ARG A 1 181 ? 20.174 -14.791 6.503 1.00 82.06 181 ARG A O 1
ATOM 1501 N N . ASP A 1 182 ? 18.005 -15.187 6.930 1.00 84.50 182 ASP A N 1
ATOM 1502 C CA . ASP A 1 182 ? 18.130 -16.510 7.511 1.00 84.50 182 ASP A CA 1
ATOM 1503 C C . ASP A 1 182 ? 18.154 -17.568 6.417 1.00 84.50 182 ASP A C 1
ATOM 1505 O O . ASP A 1 182 ? 17.278 -17.637 5.556 1.00 84.50 182 ASP A O 1
ATOM 1509 N N . LYS A 1 183 ? 19.161 -18.436 6.477 1.00 83.62 183 LYS A N 1
ATOM 1510 C CA . LYS A 1 183 ? 19.260 -19.611 5.600 1.00 83.62 183 LYS A CA 1
ATOM 1511 C C . LYS A 1 183 ? 18.697 -20.869 6.246 1.00 83.62 183 LYS A C 1
ATOM 1513 O O . LYS A 1 183 ? 18.435 -21.854 5.563 1.00 83.62 183 LYS A O 1
ATOM 1518 N N . GLU A 1 184 ? 18.510 -20.842 7.559 1.00 86.12 184 GLU A N 1
ATOM 1519 C CA . GLU A 1 184 ? 18.031 -21.974 8.334 1.00 86.12 184 GLU A CA 1
ATOM 1520 C C . GLU A 1 184 ? 17.159 -21.519 9.502 1.00 86.12 184 GLU A C 1
ATOM 1522 O O . GLU A 1 184 ? 17.338 -20.440 10.063 1.00 86.12 184 GLU A O 1
ATOM 1527 N N . ARG A 1 185 ? 16.215 -22.375 9.890 1.00 84.12 185 ARG A N 1
ATOM 1528 C CA . ARG A 1 185 ? 15.380 -22.204 11.078 1.00 84.12 185 ARG A CA 1
ATOM 1529 C C . ARG A 1 185 ? 15.249 -23.542 11.783 1.00 84.12 185 ARG A C 1
ATOM 1531 O O . ARG A 1 185 ? 14.834 -24.519 11.171 1.00 84.12 185 ARG A O 1
ATOM 1538 N N . ASN A 1 186 ? 15.583 -23.594 13.074 1.00 85.88 186 ASN A N 1
ATOM 1539 C CA . ASN A 1 186 ? 15.596 -24.838 13.860 1.00 85.88 186 ASN A CA 1
ATOM 1540 C C . ASN A 1 186 ? 16.404 -25.965 13.178 1.00 85.88 186 ASN A C 1
ATOM 1542 O O . ASN A 1 186 ? 15.948 -27.106 13.115 1.00 85.88 186 ASN A O 1
ATOM 1546 N N . SER A 1 187 ? 17.572 -25.623 12.619 1.00 88.00 187 SER A N 1
ATOM 1547 C CA . SER A 1 187 ? 18.448 -26.542 11.870 1.00 88.00 187 SER A CA 1
ATOM 1548 C C . SER A 1 187 ? 17.817 -27.159 10.609 1.00 88.00 187 SER A C 1
ATOM 1550 O O . SER A 1 187 ? 18.309 -28.167 10.108 1.00 88.00 187 SER A O 1
ATOM 1552 N N . GLN A 1 188 ? 16.729 -26.577 10.093 1.00 89.75 188 GLN A N 1
ATOM 1553 C CA . GLN A 1 188 ? 16.147 -26.922 8.796 1.00 89.75 188 GLN A CA 1
ATOM 1554 C C . GLN A 1 188 ? 16.424 -25.794 7.797 1.00 89.75 188 GLN A C 1
ATOM 1556 O O . GLN A 1 188 ? 16.207 -24.629 8.147 1.00 89.75 188 GLN A O 1
ATOM 1561 N N . PRO A 1 189 ? 16.884 -26.097 6.570 1.00 91.00 189 PRO A N 1
ATOM 1562 C CA . PRO A 1 189 ? 17.145 -25.070 5.570 1.00 91.00 189 PRO A CA 1
ATOM 1563 C C . PRO A 1 189 ? 15.838 -24.393 5.144 1.00 91.00 189 PRO A C 1
ATOM 1565 O O . PRO A 1 189 ? 14.826 -25.061 4.920 1.00 91.00 189 PRO A O 1
ATOM 1568 N N . ILE A 1 190 ? 15.867 -23.068 5.011 1.00 89.31 190 ILE A N 1
ATOM 1569 C CA . ILE A 1 190 ? 14.779 -22.303 4.399 1.00 89.31 190 ILE A CA 1
ATOM 1570 C C . ILE A 1 190 ? 15.062 -22.258 2.893 1.00 89.31 190 ILE A C 1
ATOM 1572 O O . ILE A 1 190 ? 16.108 -21.731 2.507 1.00 89.31 190 ILE A O 1
ATOM 1576 N N . PRO A 1 191 ? 14.181 -22.801 2.033 1.00 89.94 191 PRO A N 1
ATOM 1577 C CA . PRO A 1 191 ? 14.406 -22.796 0.593 1.00 89.94 191 PRO A CA 1
ATOM 1578 C C . PRO A 1 191 ? 14.655 -21.393 0.022 1.00 89.94 191 PRO A C 1
ATOM 1580 O O . PRO A 1 191 ? 13.934 -20.456 0.353 1.00 89.94 191 PRO A O 1
ATOM 1583 N N . ASP A 1 192 ? 15.617 -21.273 -0.899 1.00 86.25 192 ASP A N 1
ATOM 1584 C CA . ASP A 1 192 ? 16.035 -19.989 -1.497 1.00 86.25 192 ASP A CA 1
ATOM 1585 C C . ASP A 1 192 ? 14.939 -19.270 -2.290 1.00 86.25 192 ASP A C 1
ATOM 1587 O O . ASP A 1 192 ? 15.004 -18.062 -2.507 1.00 86.25 192 ASP A O 1
ATOM 1591 N N . TYR A 1 193 ? 13.916 -20.006 -2.720 1.00 85.56 193 TYR A N 1
ATOM 1592 C CA . TYR A 1 193 ? 12.760 -19.438 -3.404 1.00 85.56 193 TYR A CA 1
ATOM 1593 C C . TYR A 1 193 ? 11.745 -18.790 -2.445 1.00 85.56 193 TYR A C 1
ATOM 1595 O O . TYR A 1 193 ? 10.828 -18.126 -2.917 1.00 85.56 193 TYR A O 1
ATOM 1603 N N . LEU A 1 194 ? 11.873 -18.976 -1.125 1.00 88.12 194 LEU A N 1
ATOM 1604 C CA . LEU A 1 194 ? 11.021 -18.333 -0.119 1.00 88.12 194 LEU A CA 1
ATOM 1605 C C . LEU A 1 194 ? 11.692 -17.064 0.417 1.00 88.12 194 LEU A C 1
ATOM 1607 O O . LEU A 1 194 ? 12.121 -17.001 1.571 1.00 88.12 194 LEU A O 1
ATOM 1611 N N . TYR A 1 195 ? 11.816 -16.066 -0.453 1.00 86.19 195 TYR A N 1
ATOM 1612 C CA . TYR A 1 195 ? 12.468 -14.796 -0.167 1.00 86.19 195 TYR A CA 1
ATOM 1613 C C . TYR A 1 195 ? 11.947 -14.141 1.116 1.00 86.19 195 TYR A C 1
ATOM 1615 O O . TYR A 1 195 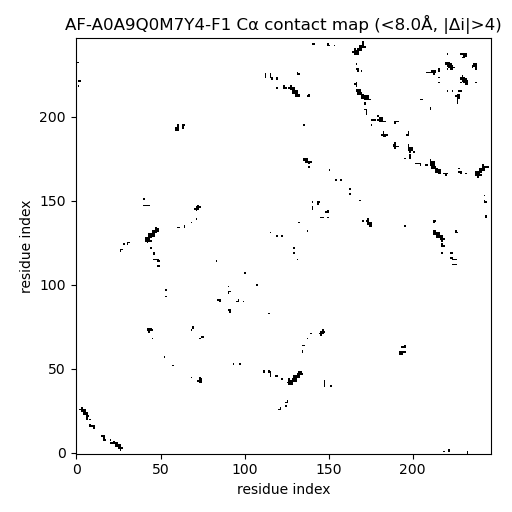? 12.734 -13.840 2.005 1.00 86.19 195 TYR A O 1
ATOM 1623 N N . MET A 1 196 ? 10.641 -13.947 1.266 1.00 84.56 196 MET A N 1
ATOM 1624 C CA . MET A 1 196 ? 10.054 -13.324 2.456 1.00 84.56 196 MET A CA 1
ATOM 1625 C C . MET A 1 196 ? 10.275 -14.169 3.711 1.00 84.56 196 MET A C 1
ATOM 1627 O O . MET A 1 196 ? 10.598 -13.629 4.769 1.00 84.56 196 MET A O 1
ATOM 1631 N N . MET A 1 197 ? 10.160 -15.496 3.607 1.00 85.88 197 MET A N 1
ATOM 1632 C CA . MET A 1 197 ? 10.352 -16.395 4.755 1.00 85.88 197 MET A CA 1
ATOM 1633 C C . MET A 1 197 ? 11.803 -16.482 5.230 1.00 85.88 197 MET A C 1
ATOM 1635 O O . MET A 1 197 ? 12.033 -16.837 6.386 1.00 85.88 197 MET A O 1
ATOM 1639 N N . GLN A 1 198 ? 12.769 -16.149 4.372 1.00 87.50 198 GLN A N 1
ATOM 1640 C CA . GLN A 1 198 ? 14.168 -15.997 4.765 1.00 87.50 198 GLN A CA 1
ATOM 1641 C C . GLN A 1 198 ? 14.401 -14.749 5.627 1.00 87.50 198 GLN A C 1
ATOM 1643 O O . GLN A 1 198 ? 15.463 -14.620 6.214 1.00 87.50 198 GLN A O 1
ATOM 1648 N N . HIS A 1 199 ? 13.446 -13.831 5.769 1.00 85.38 199 HIS A N 1
ATOM 1649 C CA . HIS A 1 199 ? 13.629 -12.621 6.569 1.00 85.38 199 HIS A CA 1
ATOM 1650 C C . HIS A 1 199 ? 12.760 -12.671 7.825 1.00 85.38 199 HIS A C 1
ATOM 1652 O O . HIS A 1 199 ? 11.658 -12.122 7.880 1.00 85.38 199 HIS A O 1
ATOM 1658 N N . THR A 1 200 ? 13.253 -13.356 8.860 1.00 79.38 200 THR A N 1
ATOM 1659 C CA . THR A 1 200 ? 12.460 -13.601 10.076 1.00 79.38 200 THR A CA 1
ATOM 1660 C C . THR A 1 200 ? 12.618 -12.527 11.155 1.00 79.38 200 THR A C 1
ATOM 1662 O O . THR A 1 200 ? 11.847 -12.496 12.119 1.00 79.38 200 THR A O 1
ATOM 1665 N N . TYR A 1 201 ? 13.572 -11.608 10.985 1.00 76.44 201 TYR A N 1
ATOM 1666 C CA . TYR A 1 201 ? 13.816 -10.516 11.922 1.00 76.44 201 TYR A CA 1
ATOM 1667 C C . TYR A 1 201 ? 13.126 -9.228 11.494 1.00 76.44 201 TYR A C 1
ATOM 1669 O O . TYR A 1 201 ? 13.199 -8.794 10.348 1.00 76.44 201 TYR A O 1
ATOM 1677 N N . ARG A 1 202 ? 12.520 -8.552 12.472 1.00 74.50 202 ARG A N 1
ATOM 1678 C CA . ARG A 1 202 ? 12.027 -7.186 12.314 1.00 74.50 202 ARG A CA 1
ATOM 1679 C C . ARG A 1 202 ? 13.117 -6.215 12.758 1.00 74.50 202 ARG A C 1
ATOM 1681 O O . ARG A 1 202 ? 13.489 -6.219 13.931 1.00 74.50 202 ARG A O 1
ATOM 1688 N N . SER A 1 203 ? 13.617 -5.386 11.845 1.00 66.94 203 SER A N 1
ATOM 1689 C CA . SER A 1 203 ? 14.576 -4.335 12.198 1.00 66.94 203 SER A CA 1
ATOM 1690 C C . SER A 1 203 ? 13.920 -3.283 13.097 1.00 66.94 203 SER A C 1
ATOM 1692 O O . SER A 1 203 ? 12.704 -3.106 13.069 1.00 66.94 203 SER A O 1
ATOM 1694 N N . TYR A 1 204 ? 14.714 -2.537 13.865 1.00 67.19 204 TYR A N 1
ATOM 1695 C CA . TYR A 1 204 ? 14.230 -1.286 14.457 1.00 67.19 204 TYR A CA 1
ATOM 1696 C C . TYR A 1 204 ? 13.842 -0.304 13.328 1.00 67.19 204 TYR A C 1
ATOM 1698 O O . TYR A 1 204 ? 14.449 -0.383 12.250 1.00 67.19 204 TYR A O 1
ATOM 1706 N N . PRO A 1 205 ? 12.860 0.605 13.508 1.00 65.25 205 PRO A N 1
ATOM 1707 C CA . PRO A 1 205 ? 12.524 1.587 12.483 1.00 65.25 205 PRO A CA 1
ATOM 1708 C C . PRO A 1 205 ? 13.762 2.417 12.148 1.00 65.25 205 PRO A C 1
ATOM 1710 O O . PRO A 1 205 ? 14.284 3.132 13.003 1.00 65.25 205 PRO A O 1
ATOM 1713 N N . TYR A 1 206 ? 14.246 2.310 10.911 1.00 59.09 206 TYR A N 1
ATOM 1714 C CA . TYR A 1 206 ? 15.429 3.048 10.468 1.00 59.09 206 TYR A CA 1
ATOM 1715 C C . TYR A 1 206 ? 15.155 4.558 10.410 1.00 59.09 206 TYR A C 1
ATOM 1717 O O . TYR A 1 206 ? 16.003 5.367 10.778 1.00 59.09 206 TYR A O 1
ATOM 1725 N N . SER A 1 207 ? 13.935 4.943 10.019 1.00 64.69 207 SER A N 1
ATOM 1726 C CA . SER A 1 207 ? 13.456 6.320 10.098 1.00 64.69 207 SER A CA 1
ATOM 1727 C C . SER A 1 207 ? 11.985 6.372 10.514 1.00 64.69 207 SER A C 1
ATOM 1729 O O . SER A 1 207 ? 11.213 5.440 10.282 1.00 64.69 207 SER A O 1
ATOM 1731 N N . LYS A 1 208 ? 11.585 7.491 11.125 1.00 62.00 208 LYS A N 1
ATOM 1732 C CA . LYS A 1 208 ? 10.240 7.683 11.684 1.00 62.00 208 LYS A CA 1
ATOM 1733 C C . LYS A 1 208 ? 9.131 7.758 10.619 1.00 62.00 208 LYS A C 1
ATOM 1735 O O . LYS A 1 208 ? 7.970 7.627 10.987 1.00 62.00 208 LYS A O 1
ATOM 1740 N N . TRP A 1 209 ? 9.466 7.964 9.339 1.00 67.62 209 TRP A N 1
ATOM 1741 C CA . TRP A 1 209 ? 8.469 8.259 8.297 1.00 67.62 209 TRP A CA 1
ATOM 1742 C C . TRP A 1 209 ? 8.710 7.604 6.929 1.00 67.62 209 TRP A C 1
ATOM 1744 O O . TRP A 1 209 ? 7.770 7.537 6.148 1.00 67.62 209 TRP A O 1
ATOM 1754 N N . SER A 1 210 ? 9.912 7.095 6.635 1.00 65.44 210 SER A N 1
ATOM 1755 C CA . SER A 1 210 ? 10.219 6.492 5.322 1.00 65.44 210 SER A CA 1
ATOM 1756 C C . SER A 1 210 ? 9.752 5.045 5.173 1.00 65.44 210 SER A C 1
ATOM 1758 O O . SER A 1 210 ? 9.596 4.576 4.060 1.00 65.44 210 SER A O 1
ATOM 1760 N N . ASN A 1 211 ? 9.542 4.323 6.276 1.00 73.94 211 ASN A N 1
ATOM 1761 C CA . ASN A 1 211 ? 9.248 2.881 6.242 1.00 73.94 211 ASN A CA 1
ATOM 1762 C C . ASN A 1 211 ? 7.811 2.592 6.677 1.00 73.94 211 ASN A C 1
ATOM 1764 O O . ASN A 1 211 ? 7.516 1.550 7.263 1.00 73.94 211 ASN A O 1
ATOM 1768 N N . ILE A 1 212 ? 6.931 3.573 6.484 1.00 85.31 212 ILE A N 1
ATOM 1769 C CA . ILE A 1 212 ? 5.534 3.429 6.850 1.00 85.31 212 ILE A CA 1
ATOM 1770 C C . ILE A 1 212 ? 4.803 2.762 5.703 1.00 85.31 212 ILE A C 1
ATOM 1772 O O . ILE A 1 212 ? 4.868 3.229 4.569 1.00 85.31 212 ILE A O 1
ATOM 1776 N N . LYS A 1 213 ? 4.029 1.734 6.033 1.00 89.69 213 LYS A N 1
ATOM 1777 C CA . LYS A 1 213 ? 2.949 1.257 5.173 1.00 89.69 213 LYS A CA 1
ATOM 1778 C C . LYS A 1 213 ? 1.641 1.292 5.929 1.00 89.69 213 LYS A C 1
ATOM 1780 O O . LYS A 1 213 ? 1.615 1.235 7.165 1.00 89.69 213 LYS A O 1
ATOM 1785 N N . CYS A 1 214 ? 0.545 1.445 5.199 1.00 92.38 214 CYS A N 1
ATOM 1786 C CA . CYS A 1 214 ? -0.740 1.705 5.821 1.00 92.38 214 CYS A CA 1
ATOM 1787 C C . CYS A 1 214 ? -1.938 1.114 5.082 1.00 92.38 214 CYS A C 1
ATOM 1789 O O . CYS A 1 214 ? -1.933 0.915 3.869 1.00 92.38 214 CYS A O 1
ATOM 1791 N N . PHE A 1 215 ? -2.987 0.877 5.867 1.00 95.44 215 PHE A N 1
ATOM 1792 C CA . PHE A 1 215 ? -4.347 0.642 5.413 1.00 95.44 215 PHE A CA 1
ATOM 1793 C C . PHE A 1 215 ? -5.077 1.981 5.361 1.00 95.44 215 PHE A C 1
ATOM 1795 O O . PHE A 1 215 ? -5.297 2.626 6.390 1.00 95.44 215 PHE A O 1
ATOM 1802 N N . HIS A 1 216 ? -5.468 2.396 4.167 1.00 95.81 216 HIS A N 1
ATOM 1803 C CA . HIS A 1 216 ? -6.214 3.618 3.926 1.00 95.81 216 HIS A CA 1
ATOM 1804 C C . HIS A 1 216 ? -7.711 3.347 3.990 1.00 95.81 216 HIS A C 1
ATOM 1806 O O . HIS A 1 216 ? -8.208 2.482 3.274 1.00 95.81 216 HIS A O 1
ATOM 1812 N N . LYS A 1 217 ? -8.444 4.096 4.815 1.00 94.38 217 LYS A N 1
ATOM 1813 C CA . LYS A 1 217 ? -9.892 3.936 4.960 1.00 94.38 217 LYS A CA 1
ATOM 1814 C C . LYS A 1 217 ? -10.604 4.648 3.815 1.00 94.38 217 LYS A C 1
ATOM 1816 O O . LYS A 1 217 ? -10.670 5.878 3.804 1.00 94.38 217 LYS A O 1
ATOM 1821 N N . THR A 1 218 ? -11.171 3.895 2.877 1.00 92.62 218 THR A N 1
ATOM 1822 C CA . THR A 1 218 ? -11.710 4.426 1.605 1.00 92.62 218 THR A CA 1
ATOM 1823 C C . THR A 1 218 ? -12.792 5.490 1.793 1.00 92.62 218 THR A C 1
ATOM 1825 O O . THR A 1 218 ? -12.917 6.408 0.990 1.00 92.62 218 THR A O 1
ATOM 1828 N N . SER A 1 219 ? -13.528 5.439 2.904 1.00 89.94 219 SER A N 1
ATOM 1829 C CA . SER A 1 219 ? -14.555 6.429 3.249 1.00 89.94 219 SER A CA 1
ATOM 1830 C C . SER A 1 219 ? -14.022 7.805 3.681 1.00 89.94 219 SER A C 1
ATOM 1832 O O . SER A 1 219 ? -14.809 8.749 3.753 1.00 89.94 219 SER A O 1
ATOM 1834 N N . HIS A 1 220 ? -12.727 7.933 3.994 1.00 91.31 220 HIS A N 1
ATOM 1835 C CA . HIS A 1 220 ? -12.144 9.138 4.603 1.00 91.31 220 HIS A CA 1
ATOM 1836 C C . HIS A 1 220 ? -11.073 9.818 3.742 1.00 91.31 220 HIS A C 1
ATOM 1838 O O . HIS A 1 220 ? -10.695 10.950 4.044 1.00 91.31 220 HIS A O 1
ATOM 1844 N N . ILE A 1 221 ? -10.596 9.170 2.680 1.00 92.00 221 ILE A N 1
ATOM 1845 C CA . ILE A 1 221 ? -9.481 9.653 1.856 1.00 92.00 221 ILE A CA 1
ATOM 1846 C C . ILE A 1 221 ? -9.925 10.038 0.438 1.00 92.00 221 ILE A C 1
ATOM 1848 O O . ILE A 1 221 ? -10.825 9.417 -0.124 1.00 92.00 221 ILE A O 1
ATOM 1852 N N . SER A 1 222 ? -9.283 11.056 -0.140 1.00 90.00 222 SER A N 1
ATOM 1853 C CA . SER A 1 222 ? -9.448 11.457 -1.550 1.00 90.00 222 SER A CA 1
ATOM 1854 C C . SER A 1 222 ? -8.183 11.254 -2.382 1.00 90.00 222 SER A C 1
ATOM 1856 O O . SER A 1 222 ? -8.286 11.138 -3.601 1.00 90.00 222 SER A O 1
ATOM 1858 N N . ALA A 1 223 ? -7.008 11.182 -1.753 1.00 90.69 223 ALA A N 1
ATOM 1859 C CA . ALA A 1 223 ? -5.756 10.872 -2.434 1.00 90.69 223 ALA A CA 1
ATOM 1860 C C . ALA A 1 223 ? -4.758 10.163 -1.506 1.00 90.69 223 ALA A C 1
ATOM 1862 O O . ALA A 1 223 ? -4.710 10.442 -0.302 1.00 90.69 223 ALA A O 1
ATOM 1863 N N . ILE A 1 224 ? -3.938 9.271 -2.066 1.00 91.88 224 ILE A N 1
ATOM 1864 C CA . ILE A 1 224 ? -2.968 8.442 -1.330 1.00 91.88 224 ILE A CA 1
ATOM 1865 C C . ILE A 1 224 ? -1.531 8.583 -1.830 1.00 91.88 224 ILE A C 1
ATOM 1867 O O . ILE A 1 224 ? -1.295 8.856 -3.006 1.00 91.88 224 ILE A O 1
ATOM 1871 N N . HIS A 1 225 ? -0.588 8.366 -0.911 1.00 89.50 225 HIS A N 1
ATOM 1872 C CA . HIS A 1 225 ? 0.842 8.161 -1.148 1.00 89.50 225 HIS A CA 1
ATOM 1873 C C . HIS A 1 225 ? 1.225 6.742 -0.719 1.00 89.50 225 HIS A C 1
ATOM 1875 O O . HIS A 1 225 ? 0.525 6.112 0.074 1.00 89.50 225 HIS A O 1
ATOM 1881 N N . ASN A 1 226 ? 2.400 6.282 -1.148 1.00 86.88 226 ASN A N 1
ATOM 1882 C CA . ASN A 1 226 ? 2.983 5.000 -0.746 1.00 86.88 226 ASN A CA 1
ATOM 1883 C C . ASN A 1 226 ? 3.147 4.821 0.788 1.00 86.88 226 ASN A C 1
ATOM 1885 O O . ASN A 1 226 ? 3.240 3.707 1.289 1.00 86.88 226 ASN A O 1
ATOM 1889 N N . HIS A 1 227 ? 3.147 5.914 1.562 1.00 87.19 227 HIS A N 1
ATOM 1890 C CA . HIS A 1 227 ? 3.411 5.888 3.011 1.00 87.19 227 HIS A CA 1
ATOM 1891 C C . HIS A 1 227 ? 2.248 6.405 3.860 1.00 87.19 227 HIS A C 1
ATOM 1893 O O . HIS A 1 227 ? 2.098 6.012 5.017 1.00 87.19 227 HIS A O 1
ATOM 1899 N N . SER A 1 228 ? 1.421 7.295 3.313 1.00 90.00 228 SER A N 1
ATOM 1900 C CA . SER A 1 228 ? 0.314 7.931 4.028 1.00 90.00 228 SER A CA 1
ATOM 1901 C C . SER A 1 228 ? -0.679 8.565 3.052 1.00 90.00 228 SER A C 1
ATOM 1903 O O . SER A 1 228 ? -0.322 8.843 1.912 1.00 90.00 228 SER A O 1
ATOM 1905 N N . PRO A 1 229 ? -1.908 8.891 3.471 1.00 91.62 229 PRO A N 1
ATOM 1906 C CA . PRO A 1 229 ? -2.793 9.674 2.624 1.00 91.62 229 PRO A CA 1
ATOM 1907 C C . PRO A 1 229 ? -2.222 11.073 2.348 1.00 91.62 229 PRO A C 1
ATOM 1909 O O . PRO A 1 229 ? -1.592 11.674 3.220 1.00 91.62 229 PRO A O 1
ATOM 1912 N N . ILE A 1 230 ? -2.480 11.588 1.145 1.00 89.56 230 ILE A N 1
ATOM 1913 C CA . ILE A 1 230 ? -2.143 12.963 0.743 1.00 89.56 230 ILE A CA 1
ATOM 1914 C C . ILE A 1 230 ? -3.279 13.907 1.133 1.00 89.56 230 ILE A C 1
ATOM 1916 O O . ILE A 1 230 ? -3.036 15.023 1.586 1.00 89.56 230 ILE A O 1
ATOM 1920 N N . GLU A 1 231 ? -4.524 13.457 0.966 1.00 90.00 231 GLU A N 1
ATOM 1921 C CA . GLU A 1 231 ? -5.703 14.285 1.187 1.00 90.00 231 GLU A CA 1
ATOM 1922 C C . GLU A 1 231 ? -6.868 13.466 1.754 1.00 90.00 231 GLU A C 1
ATOM 1924 O O . GLU A 1 231 ? -7.100 12.310 1.373 1.00 90.00 231 GLU A O 1
ATOM 1929 N N . CYS A 1 232 ? -7.605 14.089 2.676 1.00 90.19 232 CYS A N 1
ATOM 1930 C CA . CYS A 1 232 ? -8.788 13.529 3.302 1.00 90.19 232 CYS A CA 1
ATOM 1931 C C . CYS A 1 232 ? -10.051 14.281 2.894 1.00 90.19 232 CYS A C 1
ATOM 1933 O O . CYS A 1 232 ? -10.060 15.480 2.612 1.00 90.19 232 CYS A O 1
ATOM 1935 N N . VAL A 1 233 ? -11.171 13.566 2.912 1.00 85.69 233 VAL A N 1
ATOM 1936 C CA . VAL A 1 233 ? -12.469 14.131 2.554 1.00 85.69 233 VAL A CA 1
ATOM 1937 C C . VAL A 1 233 ? -12.823 15.259 3.528 1.00 85.69 233 VAL A C 1
ATOM 1939 O O . VAL A 1 233 ? -13.027 15.031 4.718 1.00 85.69 233 VAL A O 1
ATOM 1942 N N . GLY A 1 234 ? -12.916 16.485 3.011 1.00 79.62 234 GLY A N 1
ATOM 1943 C CA . GLY A 1 234 ? -13.288 17.674 3.783 1.00 79.62 234 GLY A CA 1
ATOM 1944 C C . GLY A 1 234 ? -12.167 18.288 4.630 1.00 79.62 234 GLY A C 1
ATOM 1945 O O . GLY A 1 234 ? -12.412 19.301 5.282 1.00 79.62 234 GLY A O 1
ATOM 1946 N N . ASN A 1 235 ? -10.951 17.728 4.632 1.00 74.44 235 ASN A N 1
ATOM 1947 C CA . ASN A 1 235 ? -9.806 18.306 5.337 1.00 74.44 235 ASN A CA 1
ATOM 1948 C C . ASN A 1 235 ? -8.478 17.917 4.671 1.00 74.44 235 ASN A C 1
ATOM 1950 O O . ASN A 1 235 ? -8.252 16.758 4.344 1.00 74.44 235 ASN A O 1
ATOM 1954 N N . LYS A 1 236 ? -7.544 18.866 4.560 1.00 73.12 236 LYS A N 1
ATOM 1955 C CA . LYS A 1 236 ? -6.193 18.595 4.047 1.00 73.12 236 LYS A CA 1
ATOM 1956 C C . LYS A 1 236 ? -5.335 17.767 5.008 1.00 73.12 236 LYS A C 1
ATOM 1958 O O . LYS A 1 236 ? -4.350 17.181 4.583 1.00 73.12 236 LYS A O 1
ATOM 1963 N N . VAL A 1 237 ? -5.682 17.721 6.297 1.00 84.81 237 VAL A N 1
ATOM 1964 C CA . VAL A 1 237 ? -4.917 16.967 7.301 1.00 84.81 237 VAL A CA 1
ATOM 1965 C C . VAL A 1 237 ? -5.596 15.639 7.611 1.00 84.81 237 VAL A C 1
ATOM 1967 O O . VAL A 1 237 ? -6.700 15.599 8.154 1.00 84.81 237 VAL A O 1
ATOM 1970 N N . CYS A 1 238 ? -4.888 14.549 7.327 1.00 90.94 238 CYS A N 1
ATOM 1971 C CA . CYS A 1 238 ? -5.325 13.191 7.617 1.00 90.94 238 CYS A CA 1
ATOM 1972 C C . CYS A 1 238 ? -4.805 12.710 8.972 1.00 90.94 238 CYS A C 1
ATOM 1974 O O . CYS A 1 238 ? -3.603 12.737 9.232 1.00 90.94 238 CYS A O 1
ATOM 1976 N N . GLN A 1 239 ? -5.694 12.222 9.841 1.00 93.31 239 GLN A N 1
ATOM 1977 C CA . GLN A 1 239 ? -5.271 11.627 11.109 1.00 93.31 239 GLN A CA 1
ATOM 1978 C C . GLN A 1 239 ? -5.046 10.123 10.960 1.00 93.31 239 GLN A C 1
ATOM 1980 O O . GLN A 1 239 ? -5.971 9.371 10.647 1.00 93.31 239 GLN A O 1
ATOM 1985 N N . GLY A 1 240 ? -3.822 9.695 11.256 1.00 93.00 240 GLY A N 1
ATOM 1986 C CA . GLY A 1 240 ? -3.447 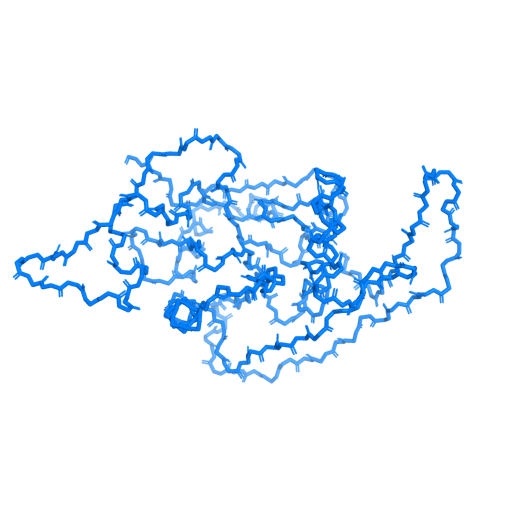8.288 11.325 1.00 93.00 240 GLY A CA 1
ATOM 1987 C C . GLY A 1 240 ? -3.536 7.713 12.732 1.00 93.00 240 GLY A C 1
ATOM 1988 O O . GLY A 1 240 ? -3.595 8.438 13.735 1.00 93.00 240 GLY A O 1
ATOM 1989 N N . LEU A 1 241 ? -3.504 6.386 12.807 1.00 93.38 241 LEU A N 1
ATOM 1990 C CA . LEU A 1 241 ? -3.254 5.650 14.040 1.00 93.38 241 LEU A CA 1
ATOM 1991 C C . LEU A 1 241 ? -2.223 4.547 13.790 1.00 93.38 241 LEU A C 1
ATOM 1993 O O . LEU A 1 241 ? -2.399 3.716 12.901 1.00 93.38 241 LEU A O 1
ATOM 1997 N N . GLU A 1 242 ? -1.165 4.538 14.599 1.00 91.12 242 GLU A N 1
ATOM 1998 C CA . GLU A 1 242 ? -0.169 3.471 14.571 1.00 91.12 242 GLU A CA 1
ATOM 1999 C C . GLU A 1 242 ? -0.783 2.172 15.095 1.00 91.12 242 GLU A C 1
ATOM 2001 O O . GLU A 1 242 ? -1.277 2.119 16.229 1.00 91.12 242 GLU A O 1
ATOM 2006 N N . ILE A 1 243 ? -0.714 1.127 14.279 1.00 89.81 243 ILE A N 1
ATOM 2007 C CA . ILE A 1 243 ? -1.167 -0.217 14.620 1.00 89.81 243 ILE A CA 1
ATOM 2008 C C . ILE A 1 243 ? 0.023 -1.111 14.944 1.00 89.81 243 ILE A C 1
ATOM 2010 O O . ILE A 1 243 ? 1.106 -0.963 14.382 1.00 89.81 243 ILE A O 1
ATOM 2014 N N . ASP A 1 244 ? -0.199 -2.061 15.850 1.00 83.44 244 ASP A N 1
ATOM 2015 C CA . ASP A 1 244 ? 0.790 -3.071 16.241 1.00 83.44 244 ASP A CA 1
ATOM 2016 C C . ASP A 1 244 ? 2.144 -2.503 16.721 1.00 83.44 244 ASP A C 1
ATOM 2018 O O . ASP A 1 244 ? 3.227 -2.908 16.281 1.00 83.44 244 ASP A O 1
ATOM 2022 N N . LYS A 1 245 ? 2.070 -1.527 17.638 1.00 77.06 245 LYS A N 1
ATOM 2023 C CA . LYS A 1 245 ? 3.230 -0.843 18.231 1.00 77.06 245 LYS A CA 1
ATOM 2024 C C . LYS A 1 245 ? 4.276 -1.839 18.742 1.00 77.06 245 LYS A C 1
ATOM 2026 O O . LYS A 1 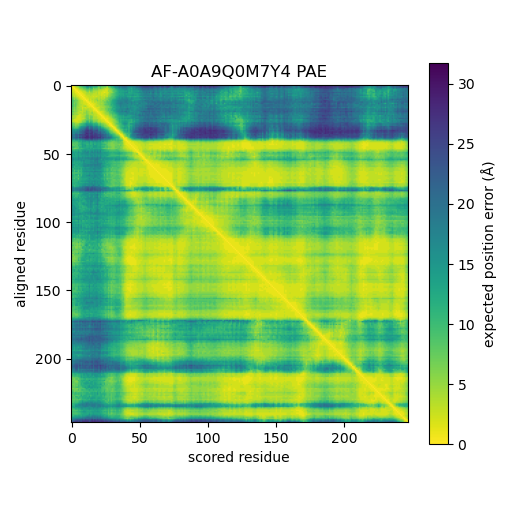245 ? 3.947 -2.793 19.451 1.00 77.06 245 LYS A O 1
ATOM 2031 N N . SER A 1 246 ? 5.551 -1.599 18.433 1.00 60.56 246 SER A N 1
ATOM 2032 C CA . SER A 1 246 ? 6.664 -2.259 19.124 1.00 60.56 246 SER A CA 1
ATOM 2033 C C . SER A 1 246 ? 6.711 -1.778 20.571 1.00 60.56 246 SER A C 1
ATOM 2035 O O . SER A 1 246 ? 7.062 -0.628 20.825 1.00 60.56 246 SER A O 1
ATOM 2037 N N . LYS A 1 247 ? 6.303 -2.640 21.502 1.00 51.81 247 LYS A N 1
ATOM 2038 C CA . LYS A 1 247 ? 6.806 -2.576 22.874 1.00 51.81 247 LYS A CA 1
ATOM 2039 C C . LYS A 1 247 ? 8.139 -3.298 22.934 1.00 51.81 247 LYS A C 1
ATOM 2041 O O . LYS A 1 247 ? 8.248 -4.312 22.206 1.00 51.81 247 LYS A O 1
#

Solvent-accessible surface area (backbone atoms only — not comparable to full-atom values): 15288 Å² total; per-residue (Å²): 125,79,81,59,54,50,69,86,84,87,72,99,47,80,89,72,60,68,90,76,73,88,65,67,43,70,56,78,84,74,84,74,76,88,63,96,64,62,98,84,60,67,40,27,40,75,44,61,64,83,90,80,54,84,91,58,87,50,67,57,48,49,52,52,41,52,51,48,46,49,67,33,47,38,62,83,92,73,87,86,86,74,93,80,76,58,72,84,93,47,61,78,43,73,75,54,32,54,53,50,43,62,75,47,45,84,74,39,62,68,59,57,36,54,54,45,35,53,52,45,62,74,35,44,86,73,23,52,24,41,30,35,44,54,85,62,39,50,86,74,68,88,90,50,79,33,53,47,56,48,52,52,62,53,54,73,77,45,54,73,72,58,55,73,56,46,28,29,40,30,32,60,68,20,70,64,60,87,86,57,64,46,60,55,56,96,92,38,76,49,60,86,70,42,56,70,75,20,40,80,72,82,71,76,64,90,48,100,64,82,42,28,29,31,37,35,29,36,88,36,48,75,37,50,47,75,48,47,71,64,30,24,58,96,37,74,74,67,40,70,43,82,47,86,74,88,125

Secondary structure (DSSP, 8-state):
---SEE-----SSGGG--SS-S--EE----PPP--S--TTSPPEEEE------TT---HHHHHHHHHHHHHHTPPSS---------STT---SHHHHHHHHHHHGGGGHHHHHHHHHHHHHHHTTT-SEEEE--TTB----SS-SSHHHHHHHHHTTS-HHHHHH--EEEES--B--TT---SEETTEEPPTT-TGGG--PPPP-SSTTTT-EEEEETTTEEEE-SSSEEEETTBSPPPEEE-S---

Foldseek 3Di:
DADQWDADDDDPDPVPDDPDGPRIGGQDDDDDDDDPDDPQFFAEAEAEFDPLPDPDDCPLLLVLLVVLCVQQPHDDDDDDDDQDDDDDPADSDSVSNVVVCVVCPPVCQVVSQVRRLVVLSNCLNVGQWYWYDYSQWDDQADPDRHPRCQVCVVLVPDDPVRNVQAFKEKELFTGQDPVQFAQDDPNHGDDPSNSSVRRPDTDDRPDPFPRMIIIGRSQFANGDDSHGGCDTDPDRDHDYDYTRDDD

Nearest PDB structures (foldseek):
  4r9v-assembly1_A  TM=3.278E-01  e=4.823E+00  Photobacterium damselae

Radius of gyration: 19.35 Å; Cα contacts (8 Å, |Δi|>4): 340; chains: 1; bounding box: 43×56×48 Å

Mean predicted aligned error: 8.77 Å

InterPro domains:
  IPR008166 Glycosyltransferase family 92 [PF01697] (79-238)

Organism: Blomia tropicalis (NCBI:txid40697)

Sequence (247 aa):
MIPQAVSLQSTNDCNQLKENVTNVLRIIYEPSLPTNLSINEPRIGVCVQALRFGTYDVSVRLIEWLEMVRILGAERGFIDWRPISLPGNQPNVDSLYNLWAFELGEKFWPFELVELNDCLYRNLYRYDFIAVFDIDEMILPKKVYTWQQLIQSVEKNLTPTTLMSKAYYYNLHSHVCEVFRDKERNSQPIPDYLYMMQHTYRSYPYSKWSNIKCFHKTSHISAIHNHSPIECVGNKVCQGLEIDKSK

pLDDT: mean 82.16, std 10.61, range [49.06, 95.81]